Protein AF-A0A973CLS2-F1 (afdb_monomer)

pLDDT: mean 92.29, std 9.27, range [51.97, 98.62]

Nearest PDB structures (foldseek):
  5wzn-assembly1_A  TM=7.660E-01  e=7.176E-13  Bifidobacterium bifidum
  5wzn-assembly2_B  TM=7.382E-01  e=3.786E-13  Bifidobacterium bifidum
  5wzp-assembly1_A  TM=7.603E-01  e=1.290E-12  Bifidobacterium bifidum
  5wzq-assembly1_A  TM=7.425E-01  e=1.513E-12  Bifidobacterium bifidum
  5wzp-assembly2_B  TM=7.563E-01  e=7.484E-12  Bifidobacterium bifidum

Solvent-accessible surface area (backbone atoms only — not comparable to full-atom values): 19431 Å² total; per-residue (Å²): 118,64,71,49,74,52,76,55,91,43,28,36,40,42,36,42,39,61,89,47,49,41,37,34,31,41,31,35,63,83,79,67,49,71,34,49,75,8,49,55,52,38,34,33,34,36,34,60,89,78,71,42,78,42,82,44,70,68,36,47,70,76,44,80,45,81,54,99,72,32,37,41,34,34,37,26,36,76,95,52,46,34,34,38,40,42,36,46,26,78,54,95,58,22,44,34,43,35,38,50,42,92,49,56,44,57,78,37,59,91,46,30,44,74,28,28,43,26,49,40,68,45,39,42,60,37,49,47,80,15,40,35,32,40,24,42,47,95,53,43,76,46,54,23,44,92,35,61,66,42,78,49,76,46,45,25,70,40,85,50,97,68,40,87,51,39,22,70,44,56,42,32,22,28,30,45,95,70,24,32,44,34,40,34,40,79,32,47,36,75,37,24,26,42,37,40,38,26,67,48,82,13,33,26,33,34,39,52,22,51,39,49,43,92,51,89,86,51,69,74,70,75,60,55,31,31,38,36,39,40,74,48,42,68,92,53,48,71,66,65,45,51,53,53,52,50,49,44,41,46,38,68,75,64,61,46,79,51,71,76,59,48,30,78,80,27,67,67,52,46,50,54,78,72,27,48,82,41,79,44,63,21,23,27,37,66,89,82,71,50,82,77,54,76,73,46,82,81,56,88,68,68,62,47,78,71,36,35,34,64,56,48,43,55,51,50,50,51,41,44,76,72,67,54,85,47,70,46,75,44,81,37,24,56,23,35,54,17,37,92,34,50,78,90,53,59,70,59,53,26,62,92,40,56,20,56,68,37,45,52,52,36,52,62,69,75,107

Secondary structure (DSSP, 8-state):
-EEEEEE-SSEEEEEEE-SS-EEEEEEETTT--EEEEEESEEEEEEETTTTEEEEE---EEEEEEE-SS-EEEEEEETTTTEEEEEEEEEETTEEEEEE-GGG-EETTTTTEEEEEEEESTTTTEE-TT-EEEE-STT-EEE-STTPPEEEEEEETTS-SS-GGG----SEEEEEETTEEEEEEEEE-GGGEEEEEEEESSS-EEEEEEEE--SSTTPPPP-S-EEEEEEEEETT--HHHHHHHHHHHIIIIIS-PPPHHHHHHH-HHHHHHHHPEEEEEE-EEPPTT--TTTTT-TTS----EE---HHHHHHHHHHHHHTT---EEEEEES-STT-BTSSTT---S--GGGTHHHHHHHHHHHH-

Radius of gyration: 26.61 Å; Cα contacts (8 Å, |Δi|>4): 817; chains: 1; bounding box: 58×50×70 Å

Foldseek 3Di:
DDWDWDDDPFKIWIWDDDQFWIFIKIAGPVLRDIFDRFTFKWWWKAFPVVRDTDIDRTWHWPDWDQDPFATKTWTAPPVQRWIWIWGWGQDPNKTKIKTAPVGTDGPPLVGMDTFKMFGRVRRFKDFQQKWKWAQFDVIDIDFLHQPAWDKDKDAAPQPDPPSVSVRDAQKIWMDHPWWIKIKGFLDPSRQKMWIWTRHRRGMIGIGIMRGQDDDSVDDGDRDMTMMIIHITGPPDDPVRVRVVVSVCSVCPVVVHDDLVVVCVVDVVSVLVVPAAEAEDFAKAQDPDDDPVVLPVPPDPGDIDGDAALVNVLVVVVVCVVVVRPGHDYHYFQQADNTHVHPPPRRDDGHVVSVGDVSNVVSVVVND

Structure (mmCIF, N/CA/C/O backbone):
data_AF-A0A973CLS2-F1
#
_entry.id   AF-A0A973CLS2-F1
#
loop_
_atom_site.group_PDB
_atom_site.id
_atom_site.type_symbol
_atom_site.label_atom_id
_atom_site.label_alt_id
_atom_site.label_comp_id
_atom_site.label_asym_id
_atom_site.label_entity_id
_atom_site.label_seq_id
_atom_site.pdbx_PDB_ins_code
_atom_site.Cartn_x
_atom_site.Cartn_y
_atom_site.Cartn_z
_atom_site.occupancy
_atom_site.B_iso_or_equiv
_atom_site.auth_seq_id
_atom_site.auth_comp_id
_atom_site.auth_asym_id
_atom_site.auth_atom_id
_atom_site.pdbx_PDB_model_num
ATOM 1 N N . MET A 1 1 ? -22.655 -0.941 29.004 1.00 56.75 1 MET A N 1
ATOM 2 C CA . MET A 1 1 ? -21.734 -1.290 27.909 1.00 56.75 1 MET A CA 1
ATOM 3 C C . MET A 1 1 ? -22.321 -2.503 27.228 1.00 56.75 1 MET A C 1
ATOM 5 O O . MET A 1 1 ? -22.649 -3.461 27.921 1.00 56.75 1 MET A O 1
ATOM 9 N N . ASN A 1 2 ? -22.583 -2.401 25.928 1.00 72.94 2 ASN A N 1
ATOM 10 C CA . ASN A 1 2 ? -22.949 -3.564 25.129 1.00 72.94 2 ASN A CA 1
ATOM 11 C C . ASN A 1 2 ? -21.644 -4.101 24.555 1.00 72.94 2 ASN A C 1
ATOM 13 O O . ASN A 1 2 ? -21.032 -3.430 23.724 1.00 72.94 2 ASN A O 1
ATOM 17 N N . ASP A 1 3 ? -21.233 -5.270 25.028 1.00 87.00 3 ASP A N 1
ATOM 18 C CA . ASP A 1 3 ? -20.058 -5.959 24.515 1.00 87.00 3 ASP A CA 1
ATOM 19 C C . ASP A 1 3 ? -20.528 -6.967 23.469 1.00 87.00 3 ASP A C 1
ATOM 21 O O . ASP A 1 3 ? -21.364 -7.826 23.765 1.00 87.00 3 ASP A O 1
ATOM 25 N N . ILE A 1 4 ? -20.012 -6.858 22.247 1.00 93.06 4 ILE A N 1
ATOM 26 C CA . ILE A 1 4 ? -20.282 -7.823 21.176 1.00 93.06 4 ILE A CA 1
ATOM 27 C C . ILE A 1 4 ? -19.024 -8.647 20.938 1.00 93.06 4 ILE A C 1
ATOM 29 O O . ILE A 1 4 ? -17.909 -8.120 20.927 1.00 93.06 4 ILE A O 1
ATOM 33 N N . LYS A 1 5 ? -19.207 -9.955 20.741 1.00 93.88 5 LYS A N 1
ATOM 34 C CA . LYS A 1 5 ? -18.129 -10.870 20.369 1.00 93.88 5 LYS A CA 1
ATOM 35 C C . LYS A 1 5 ? -18.473 -11.581 19.074 1.00 93.88 5 LYS A C 1
ATOM 37 O O . LYS A 1 5 ? -19.398 -12.389 19.055 1.00 93.88 5 LYS A O 1
ATOM 42 N N . LEU A 1 6 ? -17.687 -11.345 18.028 1.00 94.00 6 LEU A N 1
ATOM 43 C CA . LEU A 1 6 ? -17.746 -12.156 16.814 1.00 94.00 6 LEU A CA 1
ATOM 44 C C . LEU A 1 6 ? -16.685 -13.245 16.896 1.00 94.00 6 LEU A C 1
ATOM 46 O O . LEU A 1 6 ? -15.558 -12.998 17.325 1.00 94.00 6 LEU A O 1
ATOM 50 N N . ASN A 1 7 ? -17.039 -14.457 16.483 1.00 94.50 7 ASN A N 1
ATOM 51 C CA . ASN A 1 7 ? -16.152 -15.608 16.568 1.00 94.50 7 ASN A CA 1
ATOM 52 C C . ASN A 1 7 ? -16.087 -16.335 15.228 1.00 94.50 7 ASN A C 1
ATOM 54 O O . ASN A 1 7 ? -17.087 -16.484 14.531 1.00 94.50 7 ASN A O 1
ATOM 58 N N . SER A 1 8 ? -14.904 -16.845 14.927 1.00 94.38 8 SER A N 1
ATOM 59 C CA . SER A 1 8 ? -14.645 -17.870 13.921 1.00 94.38 8 SER A CA 1
ATOM 60 C C . SER A 1 8 ? -13.839 -18.998 14.560 1.00 94.38 8 SER A C 1
ATOM 62 O O . SER A 1 8 ? -13.678 -19.033 15.781 1.00 94.38 8 SER A O 1
ATOM 64 N N . GLU A 1 9 ? -13.339 -19.922 13.744 1.00 93.94 9 GLU A N 1
ATOM 65 C CA . GLU A 1 9 ? -12.530 -21.040 14.221 1.00 93.94 9 GLU A CA 1
ATOM 66 C C . GLU A 1 9 ? -11.223 -20.560 14.865 1.00 93.94 9 GLU A C 1
ATOM 68 O O . GLU A 1 9 ? -10.821 -21.083 15.902 1.00 93.94 9 GLU A O 1
ATOM 73 N N . HIS A 1 10 ? -10.550 -19.570 14.264 1.00 94.50 10 HIS A N 1
ATOM 74 C CA . HIS A 1 10 ? -9.225 -19.123 14.724 1.00 94.50 10 HIS A CA 1
ATOM 75 C C . HIS A 1 10 ? -9.206 -17.689 15.242 1.00 94.50 10 HIS A C 1
ATOM 77 O O . HIS A 1 10 ? -8.205 -17.276 15.814 1.00 94.50 10 HIS A O 1
ATOM 83 N N . LEU A 1 11 ? -10.286 -16.928 15.076 1.00 96.88 11 LEU A N 1
ATOM 84 C CA . LEU A 1 11 ? -10.308 -15.504 15.399 1.00 96.88 11 LEU A CA 1
ATOM 85 C C . LEU A 1 11 ? -11.515 -15.139 16.253 1.00 96.88 11 LEU A C 1
ATOM 87 O O . LEU A 1 11 ? -12.641 -15.540 15.953 1.00 96.88 11 LEU A O 1
ATOM 91 N N . GLN A 1 12 ? -11.280 -14.352 17.296 1.00 96.94 12 GLN A N 1
ATOM 92 C CA . GLN A 1 12 ? -12.311 -13.700 18.093 1.00 96.94 12 GLN A CA 1
ATOM 93 C C . GLN A 1 12 ? -12.110 -12.186 18.037 1.00 96.94 12 GLN A C 1
ATOM 95 O O . GLN A 1 12 ? -11.027 -11.689 18.334 1.00 96.94 12 GLN A O 1
ATOM 100 N N . LEU A 1 13 ? -13.164 -11.469 17.665 1.00 97.31 13 LEU A N 1
ATOM 101 C CA . LEU A 1 13 ? -13.249 -10.016 17.722 1.00 97.31 13 LEU A CA 1
ATOM 102 C C . LEU A 1 13 ? -14.085 -9.637 18.940 1.00 97.31 13 LEU A C 1
ATOM 104 O O . LEU A 1 13 ? -15.224 -10.090 19.060 1.00 97.31 13 LEU A O 1
ATOM 108 N N . GLU A 1 14 ? -13.547 -8.800 19.815 1.00 96.88 14 GLU A N 1
ATOM 109 C CA . GLU A 1 14 ? -14.281 -8.229 20.941 1.00 96.88 14 GLU A CA 1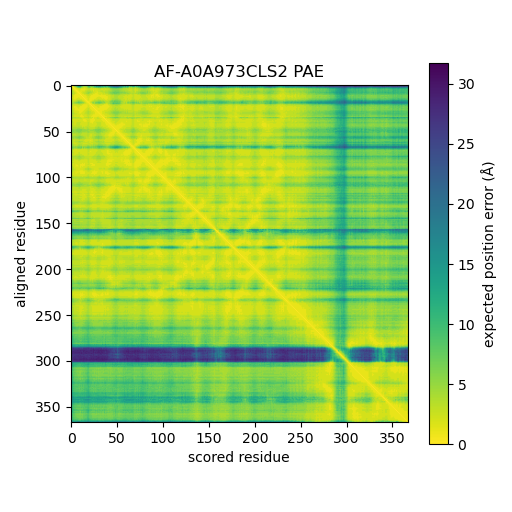
ATOM 110 C C . GLU A 1 14 ? -14.465 -6.730 20.713 1.00 96.88 14 GLU A C 1
ATOM 112 O O . GLU A 1 14 ? -13.492 -6.017 20.467 1.00 96.88 14 GLU A O 1
ATOM 117 N N . ILE A 1 15 ? -15.709 -6.255 20.791 1.00 96.06 15 ILE A N 1
ATOM 118 C CA . ILE A 1 15 ? -16.048 -4.841 20.643 1.00 96.06 15 ILE A CA 1
ATOM 119 C C . ILE A 1 15 ? -16.754 -4.361 21.903 1.00 96.06 15 ILE A C 1
ATOM 121 O O . ILE A 1 15 ? -17.812 -4.877 22.259 1.00 96.06 15 ILE A O 1
ATOM 125 N N . GLN A 1 16 ? -16.179 -3.350 22.545 1.00 94.56 16 GLN A N 1
ATOM 126 C CA . GLN A 1 16 ? -16.726 -2.699 23.729 1.00 94.56 16 GLN A CA 1
ATOM 127 C C . GLN A 1 16 ? -17.242 -1.316 23.337 1.00 94.56 16 GLN A C 1
ATOM 129 O O . GLN A 1 16 ? -16.474 -0.455 22.904 1.00 94.56 16 GLN A O 1
ATOM 134 N N . LYS A 1 17 ? -18.554 -1.106 23.476 1.00 92.38 17 LYS A N 1
ATOM 135 C CA . LYS A 1 17 ? -19.199 0.183 23.203 1.00 92.38 17 LYS A CA 1
ATOM 136 C C . LYS A 1 17 ? -19.326 1.014 24.484 1.00 92.38 17 LYS A C 1
ATOM 138 O O . LYS A 1 17 ? -20.084 0.642 25.393 1.00 92.38 17 LYS A O 1
ATOM 143 N N . GLY A 1 18 ? -18.631 2.149 24.513 1.00 88.19 18 GLY A N 1
ATOM 144 C CA . GLY A 1 18 ? -18.812 3.229 25.480 1.00 88.19 18 GLY A CA 1
ATOM 145 C C . GLY A 1 18 ? -19.874 4.244 25.041 1.00 88.19 18 GLY A C 1
ATOM 146 O O . GLY A 1 18 ? -20.665 3.990 24.130 1.00 88.19 18 GLY A O 1
ATOM 147 N N . GLU A 1 19 ? -19.931 5.391 25.724 1.00 81.75 19 GLU A N 1
ATOM 148 C CA . GLU A 1 19 ? -20.877 6.471 25.390 1.00 81.75 19 GLU A CA 1
ATOM 149 C C . GLU A 1 19 ? -20.450 7.249 24.138 1.00 81.75 19 GLU A C 1
ATOM 151 O O . GLU A 1 19 ? -21.294 7.581 23.308 1.00 81.75 19 GLU A O 1
ATOM 156 N N . SER A 1 20 ? -19.147 7.497 23.987 1.00 81.12 20 SER A N 1
ATOM 157 C CA . SER A 1 20 ? -18.558 8.288 22.894 1.00 81.12 20 SER A CA 1
ATOM 158 C C . SER A 1 20 ? -17.378 7.595 22.206 1.00 81.12 20 SER A C 1
ATOM 160 O O . SER A 1 20 ? -16.709 8.197 21.364 1.00 81.12 20 SER A O 1
ATOM 162 N N . ASP A 1 21 ? -17.093 6.345 22.575 1.00 89.00 21 ASP A N 1
ATOM 163 C CA . ASP A 1 21 ? -15.987 5.562 22.045 1.00 89.00 21 ASP A CA 1
ATOM 164 C C . ASP A 1 21 ? -16.372 4.093 21.821 1.00 89.00 21 ASP A C 1
ATOM 166 O O . ASP A 1 21 ? -17.328 3.553 22.384 1.00 89.00 21 ASP A O 1
ATOM 170 N N . ILE A 1 22 ? -15.621 3.447 20.932 1.00 94.06 22 ILE A N 1
ATOM 171 C CA . ILE A 1 22 ? -15.724 2.018 20.651 1.00 94.06 22 ILE A CA 1
ATOM 172 C C . ILE A 1 22 ? -14.307 1.471 20.688 1.00 94.06 22 ILE A C 1
ATOM 174 O O . ILE A 1 22 ? -13.458 1.919 19.915 1.00 94.06 22 ILE A O 1
ATOM 178 N N . GLN A 1 23 ? -14.068 0.508 21.572 1.00 95.88 23 GLN A N 1
ATOM 179 C CA . GLN A 1 23 ? -12.796 -0.196 21.680 1.00 95.88 23 GLN A CA 1
ATOM 180 C C . GLN A 1 23 ? -12.915 -1.569 21.031 1.00 95.88 23 GLN A C 1
ATOM 182 O O . GLN A 1 23 ? -13.910 -2.272 21.213 1.00 95.88 23 GLN A O 1
ATOM 187 N N . VAL A 1 24 ? -11.894 -1.947 20.276 1.00 97.38 24 VAL A N 1
ATOM 188 C CA . VAL A 1 24 ? -11.827 -3.199 19.529 1.00 97.38 24 VAL A CA 1
ATOM 189 C C . VAL A 1 24 ? -10.563 -3.947 19.924 1.00 97.38 24 VAL A C 1
ATOM 191 O O . VAL A 1 24 ? -9.467 -3.385 19.906 1.00 97.38 24 VAL A O 1
ATOM 194 N N . SER A 1 25 ? -10.721 -5.227 20.236 1.00 97.81 25 SER A N 1
ATOM 195 C CA . SER A 1 25 ? -9.621 -6.152 20.489 1.00 97.81 25 SER A CA 1
ATOM 196 C C . SER A 1 25 ? -9.762 -7.377 19.600 1.00 97.81 25 SER A C 1
ATOM 198 O O . SER A 1 25 ? -10.870 -7.828 19.301 1.00 97.81 25 SER A O 1
ATOM 200 N N . LEU A 1 26 ? -8.628 -7.933 19.190 1.00 97.44 26 LEU A N 1
ATOM 201 C CA . LEU A 1 26 ? -8.566 -9.112 18.340 1.00 97.44 26 LEU A CA 1
ATOM 202 C C . LEU A 1 26 ? -7.795 -10.213 19.052 1.00 97.44 26 LEU A C 1
ATOM 204 O O . LEU A 1 26 ? -6.719 -9.956 19.580 1.00 97.44 26 LEU A O 1
ATOM 208 N N . LYS A 1 27 ? -8.309 -11.439 19.047 1.00 96.88 27 LYS A N 1
ATOM 209 C CA . LYS A 1 27 ? -7.658 -12.584 19.680 1.00 96.88 27 LYS A CA 1
ATOM 210 C C . LYS A 1 27 ? -7.526 -13.745 18.708 1.00 96.88 27 LYS A C 1
ATOM 212 O O . LYS A 1 27 ? -8.529 -14.234 18.186 1.00 96.88 27 LYS A O 1
ATOM 217 N N . ASP A 1 28 ? -6.299 -14.218 18.513 1.00 95.62 28 ASP A N 1
ATOM 218 C CA . ASP A 1 28 ? -6.044 -15.481 17.822 1.00 95.62 28 ASP A CA 1
ATOM 219 C C . ASP A 1 28 ? -6.329 -16.636 18.789 1.00 95.62 28 ASP A C 1
ATOM 221 O O . ASP A 1 28 ? -5.678 -16.796 19.823 1.00 95.62 28 ASP A O 1
ATOM 225 N N . GLN A 1 29 ? -7.326 -17.455 18.471 1.00 94.81 29 GLN A N 1
ATOM 226 C CA . GLN A 1 29 ? -7.730 -18.579 19.312 1.00 94.81 29 GLN A CA 1
ATOM 227 C C . GLN A 1 29 ? -6.694 -19.712 19.321 1.00 94.81 29 GLN A C 1
ATOM 229 O O . GLN A 1 29 ? -6.672 -20.507 20.261 1.00 94.81 29 GLN A O 1
ATOM 234 N N . ARG A 1 30 ? -5.805 -19.780 18.324 1.00 93.06 30 ARG A N 1
ATOM 235 C CA . ARG A 1 30 ? -4.769 -20.818 18.223 1.00 93.06 30 ARG A CA 1
ATOM 236 C C . ARG A 1 30 ? -3.625 -20.556 19.198 1.00 93.06 30 ARG A C 1
ATOM 238 O O . ARG A 1 30 ? -3.171 -21.478 19.868 1.00 93.06 30 ARG A O 1
ATOM 245 N N . THR A 1 31 ? -3.176 -19.303 19.284 1.00 93.00 31 THR A N 1
ATOM 246 C CA . THR A 1 31 ? -2.035 -18.885 20.122 1.00 93.00 31 THR A CA 1
ATOM 247 C C . THR A 1 31 ? -2.455 -18.238 21.436 1.00 93.00 31 THR A C 1
ATOM 249 O O . THR A 1 31 ? -1.630 -18.087 22.331 1.00 93.00 31 THR A O 1
ATOM 252 N N . GLN A 1 32 ? -3.730 -17.853 21.560 1.00 94.19 32 GLN A N 1
ATOM 253 C CA . GLN A 1 32 ? -4.265 -17.002 22.627 1.00 94.19 32 GLN A CA 1
ATOM 254 C C . GLN A 1 32 ? -3.668 -15.583 22.658 1.00 94.19 32 GLN A C 1
ATOM 256 O O . GLN A 1 32 ? -3.974 -14.820 23.577 1.00 94.19 32 GLN A O 1
ATOM 261 N N . GLN A 1 33 ? -2.867 -15.208 21.655 1.00 93.88 33 GLN A N 1
ATOM 262 C CA . GLN A 1 33 ? -2.345 -13.855 21.497 1.00 93.88 33 GLN A CA 1
ATOM 263 C C . GLN A 1 33 ? -3.498 -12.878 21.269 1.00 93.88 33 GLN A C 1
ATOM 265 O O . GLN A 1 33 ? -4.472 -13.193 20.582 1.00 93.88 33 GLN A O 1
ATOM 270 N N . THR A 1 34 ? -3.400 -11.706 21.891 1.00 95.06 34 THR A N 1
ATOM 271 C CA . THR A 1 34 ? -4.423 -10.661 21.828 1.00 95.06 34 THR A CA 1
ATOM 272 C C . THR A 1 34 ? -3.781 -9.349 21.400 1.00 95.06 34 THR A C 1
ATOM 274 O O . THR A 1 34 ? -2.731 -8.978 21.919 1.00 95.06 34 THR A O 1
ATOM 277 N N . TRP A 1 35 ? -4.437 -8.653 20.480 1.00 96.19 35 TRP A N 1
ATOM 278 C CA . TRP A 1 35 ? -4.098 -7.321 20.001 1.00 96.19 35 TRP A CA 1
ATOM 279 C C . TRP A 1 35 ? -5.163 -6.321 20.455 1.00 96.19 35 TRP A C 1
ATOM 281 O O . TRP A 1 35 ? -6.355 -6.640 20.456 1.00 96.19 35 TRP A O 1
ATOM 291 N N . GLY A 1 36 ? -4.738 -5.107 20.804 1.00 93.94 36 GLY A N 1
ATOM 292 C CA . GLY A 1 36 ? -5.602 -4.060 21.351 1.00 93.94 36 GLY A CA 1
ATOM 293 C C . GLY A 1 36 ? -5.594 -3.983 22.889 1.00 93.94 36 GLY A C 1
ATOM 294 O O . GLY A 1 36 ? -4.754 -4.613 23.537 1.00 93.94 36 GLY A O 1
ATOM 295 N N . PRO A 1 37 ? -6.507 -3.197 23.491 1.00 95.75 37 PRO A N 1
ATOM 296 C CA . PRO A 1 37 ? -7.626 -2.509 22.841 1.00 95.75 37 PRO A CA 1
ATOM 297 C C . PRO A 1 37 ? -7.175 -1.386 21.903 1.00 95.75 37 PRO A C 1
ATOM 299 O O . PRO A 1 37 ? -6.173 -0.717 22.146 1.00 95.75 37 PRO A O 1
ATOM 302 N N . SER A 1 38 ? -7.927 -1.181 20.825 1.00 96.62 38 SER A N 1
ATOM 303 C CA . SER A 1 38 ? -7.735 -0.089 19.876 1.00 96.62 38 SER A CA 1
ATOM 304 C C . SER A 1 38 ? -9.039 0.682 19.676 1.00 96.62 38 SER A C 1
ATOM 306 O O . SER A 1 38 ? -10.086 0.044 19.545 1.00 96.62 38 SER A O 1
ATOM 308 N N . PRO A 1 39 ? -9.011 2.027 19.587 1.00 96.25 39 PRO A N 1
ATOM 309 C CA . PRO A 1 39 ? -10.202 2.769 19.193 1.00 96.25 39 PRO A CA 1
ATOM 310 C C . PRO A 1 39 ? -10.638 2.335 17.789 1.00 96.25 39 PRO A C 1
ATOM 312 O O . PRO A 1 39 ? -9.801 2.055 16.935 1.00 96.25 39 PRO A O 1
ATOM 315 N N . LEU A 1 40 ? -11.944 2.296 17.523 1.00 96.69 40 LEU A N 1
ATOM 316 C CA . LEU A 1 40 ? -12.460 1.858 16.224 1.00 96.69 40 LEU A CA 1
ATOM 317 C C . LEU A 1 40 ? -11.891 2.691 15.062 1.00 96.69 40 LEU A C 1
ATOM 319 O O . LEU A 1 40 ? -11.506 2.146 14.024 1.00 96.69 40 LEU A O 1
ATOM 323 N N . ALA A 1 41 ? -11.843 4.011 15.241 1.00 96.56 41 ALA A N 1
ATOM 324 C CA . ALA A 1 41 ? -11.417 4.938 14.209 1.00 96.56 41 ALA A CA 1
ATOM 325 C C . ALA A 1 41 ? -10.775 6.206 14.782 1.00 96.56 41 ALA A C 1
ATOM 327 O O . ALA A 1 41 ? -11.063 6.628 15.899 1.00 96.56 41 ALA A O 1
ATOM 328 N N . LEU A 1 42 ? -9.960 6.855 13.957 1.00 96.25 42 LEU A N 1
ATOM 329 C CA . LEU A 1 42 ? -9.509 8.233 14.110 1.00 96.25 42 LEU A CA 1
ATOM 330 C C . LEU A 1 42 ? -9.686 8.938 12.763 1.00 96.25 42 LEU A C 1
ATOM 332 O O . LEU A 1 42 ? -9.248 8.436 11.731 1.00 96.25 42 LEU A O 1
ATOM 336 N N . ALA A 1 43 ? -10.340 10.095 12.751 1.00 97.38 43 ALA A N 1
ATOM 337 C CA . ALA A 1 43 ? -10.645 10.827 11.527 1.00 97.38 43 ALA A CA 1
ATOM 338 C C . ALA A 1 43 ? -9.740 12.054 11.368 1.00 97.38 43 ALA A C 1
ATOM 340 O O . ALA A 1 43 ? -9.500 12.785 12.330 1.00 97.38 43 ALA A O 1
ATOM 341 N N . LYS A 1 44 ? -9.277 12.326 10.145 1.00 97.50 44 LYS A N 1
ATOM 342 C CA . LYS A 1 44 ? -8.658 13.607 9.775 1.00 97.50 44 LYS A CA 1
ATOM 343 C C . LYS A 1 44 ? -9.679 14.440 9.000 1.00 97.50 44 LYS A C 1
ATOM 345 O O . LYS A 1 44 ? -10.101 14.040 7.918 1.00 97.50 44 LYS A O 1
ATOM 350 N N . VAL A 1 45 ? -10.058 15.601 9.528 1.00 97.69 45 VAL A N 1
ATOM 351 C CA . VAL A 1 45 ? -10.998 16.546 8.901 1.00 97.69 45 VAL A CA 1
ATOM 352 C C . VAL A 1 45 ? -10.258 17.820 8.516 1.00 97.69 45 VAL A C 1
ATOM 354 O O . VAL A 1 45 ? -9.564 18.412 9.339 1.00 97.69 45 VAL A O 1
ATOM 357 N N . TYR A 1 46 ? -10.402 18.267 7.274 1.00 97.50 46 TYR A N 1
ATOM 358 C CA . TYR A 1 46 ? -9.886 19.556 6.831 1.00 97.50 46 TYR A CA 1
ATOM 359 C C . TYR A 1 46 ? -10.910 20.659 7.091 1.00 97.50 46 TYR A C 1
ATOM 361 O O . TYR A 1 46 ? -12.031 20.599 6.587 1.00 97.50 46 TYR A O 1
ATOM 369 N N . ASP A 1 47 ? -10.497 21.681 7.835 1.00 96.62 47 ASP A N 1
ATOM 370 C CA . ASP A 1 47 ? -11.227 22.931 8.027 1.00 96.62 47 ASP A CA 1
ATOM 371 C C . ASP A 1 47 ? -10.771 23.951 6.976 1.00 96.62 47 ASP A C 1
ATOM 373 O O . ASP A 1 47 ? -9.614 24.383 6.959 1.00 96.62 47 ASP A O 1
ATOM 377 N N . LYS A 1 48 ? -11.688 24.354 6.093 1.00 95.88 48 LYS A N 1
ATOM 378 C CA . LYS A 1 48 ? -11.416 25.299 5.004 1.00 95.88 48 LYS A CA 1
ATOM 379 C C . LYS A 1 48 ? -11.150 26.721 5.480 1.00 95.88 48 LYS A C 1
ATOM 381 O O . LYS A 1 48 ? -10.363 27.425 4.844 1.00 95.88 48 LYS A O 1
ATOM 386 N N . MET A 1 49 ? -11.806 27.156 6.554 1.00 94.44 49 MET A N 1
ATOM 387 C CA . MET A 1 49 ? -11.666 28.517 7.075 1.00 94.44 49 MET A CA 1
ATOM 388 C C . MET A 1 49 ? -10.290 28.702 7.704 1.00 94.44 49 MET A C 1
ATOM 390 O O . MET A 1 49 ? -9.632 29.718 7.489 1.00 94.44 49 MET A O 1
ATOM 394 N N . GLU A 1 50 ? -9.835 27.684 8.426 1.00 95.44 50 GLU A N 1
ATOM 395 C CA . GLU A 1 50 ? -8.545 27.685 9.111 1.00 95.44 50 GLU A CA 1
ATOM 396 C C . GLU A 1 50 ? -7.409 27.117 8.249 1.00 95.44 50 GLU A C 1
ATOM 398 O O . GLU A 1 50 ? -6.239 27.251 8.605 1.00 95.44 50 GLU A O 1
ATOM 403 N N . ARG A 1 51 ? -7.747 26.495 7.112 1.00 94.88 51 ARG A N 1
ATOM 404 C CA . ARG A 1 51 ? -6.826 25.814 6.190 1.00 94.88 51 ARG A CA 1
ATOM 405 C C . ARG A 1 51 ? -5.938 24.788 6.894 1.00 94.88 51 ARG A C 1
ATOM 407 O O . ARG A 1 51 ? -4.744 24.693 6.605 1.00 94.88 51 ARG A O 1
ATOM 414 N N . ARG A 1 52 ? -6.518 24.021 7.819 1.00 95.44 52 ARG A N 1
ATOM 415 C CA . ARG A 1 52 ? -5.793 23.026 8.620 1.00 95.44 52 ARG A CA 1
ATOM 416 C C . ARG A 1 52 ? -6.525 21.700 8.697 1.00 95.44 52 ARG A C 1
ATOM 418 O O . ARG A 1 52 ? -7.750 21.651 8.648 1.00 95.44 52 ARG A O 1
ATOM 425 N N . ILE A 1 53 ? -5.750 20.638 8.880 1.00 95.56 53 ILE A N 1
ATOM 426 C CA . ILE A 1 53 ? -6.268 19.312 9.204 1.00 95.56 53 ILE A CA 1
ATOM 427 C C . ILE A 1 53 ? -6.383 19.197 10.725 1.00 95.56 53 ILE A C 1
ATOM 429 O O . ILE A 1 53 ? -5.459 19.560 11.455 1.00 95.56 53 ILE A O 1
ATOM 433 N N . ARG A 1 54 ? -7.520 18.691 11.191 1.00 96.25 54 ARG A N 1
ATOM 434 C CA . ARG A 1 54 ? -7.807 18.364 12.585 1.00 96.25 54 ARG A CA 1
ATOM 435 C C . ARG A 1 54 ? -7.988 16.860 12.723 1.00 96.25 54 ARG A C 1
ATOM 437 O O . ARG A 1 54 ? -8.664 16.237 11.910 1.00 96.25 54 ARG A O 1
ATOM 444 N N . THR A 1 55 ? -7.394 16.304 13.766 1.00 95.62 55 THR A N 1
ATOM 445 C CA . THR A 1 55 ? -7.568 14.907 14.160 1.00 95.62 55 THR A CA 1
ATOM 446 C C . THR A 1 55 ? -8.726 14.824 15.146 1.00 95.62 55 THR A C 1
ATOM 448 O O . THR A 1 55 ? -8.750 15.580 16.115 1.00 95.62 55 THR A O 1
ATOM 451 N N . VAL A 1 56 ? -9.674 13.924 14.897 1.00 95.00 56 VAL A N 1
ATOM 452 C CA . VAL A 1 56 ? -10.867 13.722 15.723 1.00 95.00 56 VAL A CA 1
ATOM 453 C C . VAL A 1 56 ? -10.954 12.255 16.132 1.00 95.00 56 VAL A C 1
ATOM 455 O O . VAL A 1 56 ? -10.835 11.364 15.289 1.00 95.00 56 VAL A O 1
ATOM 458 N N . CYS A 1 57 ? -11.134 12.017 17.427 1.00 89.25 57 CYS A N 1
ATOM 459 C CA . CYS A 1 57 ? -11.227 10.687 18.036 1.00 89.25 57 CYS A CA 1
ATOM 460 C C . CYS A 1 57 ? -12.522 10.473 18.835 1.00 89.25 57 CYS A C 1
ATOM 462 O O . CYS A 1 57 ? -12.763 9.364 19.302 1.00 89.25 57 CYS A O 1
ATOM 464 N N . GLU A 1 58 ? -13.347 11.511 18.982 1.00 90.12 58 GLU A N 1
ATOM 465 C CA . GLU A 1 58 ? -14.651 11.442 19.639 1.00 90.12 58 GLU A CA 1
ATOM 466 C C . GLU A 1 58 ? -15.754 11.410 18.583 1.00 90.12 58 GLU A C 1
ATOM 468 O O . GLU A 1 58 ? -15.743 12.200 17.632 1.00 90.12 58 GLU A O 1
ATOM 473 N N . PHE A 1 59 ? -16.703 10.490 18.750 1.00 93.31 59 PHE A N 1
ATOM 474 C CA . PHE A 1 59 ? -17.772 10.268 17.786 1.00 93.31 59 PHE A CA 1
ATOM 475 C C . PHE A 1 59 ? -19.112 10.098 18.493 1.00 93.31 59 PHE A C 1
ATOM 477 O O . PHE A 1 59 ? -19.217 9.435 19.524 1.00 93.31 59 PHE A O 1
ATOM 484 N N . GLU A 1 60 ? -20.161 10.632 17.881 1.00 95.50 60 GLU A N 1
ATOM 485 C CA . GLU A 1 60 ? -21.528 10.234 18.187 1.00 95.50 60 GLU A CA 1
ATOM 486 C C . GLU A 1 60 ? -21.838 8.945 17.413 1.00 95.50 60 GLU A C 1
ATOM 488 O O . GLU A 1 60 ? -21.731 8.893 16.185 1.00 95.50 60 GLU A O 1
ATOM 493 N N . ILE A 1 61 ? -22.206 7.885 18.131 1.00 95.12 61 ILE A N 1
ATOM 494 C CA . ILE A 1 61 ? -22.544 6.590 17.533 1.00 95.12 61 ILE A CA 1
ATOM 495 C C . ILE A 1 61 ? -24.006 6.636 17.079 1.00 95.12 61 ILE A C 1
ATOM 497 O O . ILE A 1 61 ? -24.910 6.582 17.913 1.00 95.12 61 ILE A O 1
ATOM 501 N N . ILE A 1 62 ? -24.237 6.706 15.766 1.00 95.00 62 ILE A N 1
ATOM 502 C CA . ILE A 1 62 ? -25.587 6.759 15.185 1.00 95.00 62 ILE A CA 1
ATOM 503 C C . ILE A 1 62 ? -26.201 5.360 15.164 1.00 95.00 62 ILE A C 1
ATOM 505 O O . ILE A 1 62 ? -27.311 5.151 15.651 1.00 95.00 62 ILE A O 1
ATOM 509 N N . THR A 1 63 ? -25.463 4.396 14.614 1.00 93.62 63 THR A N 1
ATOM 510 C CA . THR A 1 63 ? -25.872 2.991 14.530 1.00 93.62 63 THR A CA 1
ATOM 511 C C . THR A 1 63 ? -24.751 2.099 15.040 1.00 93.62 63 THR A C 1
ATOM 513 O O . THR A 1 63 ? -23.565 2.415 14.937 1.00 93.62 63 THR A O 1
ATOM 516 N N . PHE A 1 64 ? -25.147 0.990 15.654 1.00 94.62 64 PHE A N 1
ATOM 517 C CA . PHE A 1 64 ? -24.250 -0.063 16.108 1.00 94.62 64 PHE A CA 1
ATOM 518 C C . PHE A 1 64 ? -25.046 -1.362 16.070 1.00 94.62 64 PHE A C 1
ATOM 520 O O . PHE A 1 64 ? -25.747 -1.695 17.029 1.00 94.62 64 PHE A O 1
ATOM 527 N N . GLU A 1 65 ? -25.022 -2.017 14.915 1.00 93.56 65 GLU A N 1
ATOM 528 C CA . GLU A 1 65 ? -25.912 -3.128 14.594 1.00 93.56 65 GLU A CA 1
ATOM 529 C C . GLU A 1 65 ? -25.105 -4.360 14.196 1.00 93.56 65 GLU A C 1
ATOM 531 O O . GLU A 1 65 ? -24.265 -4.317 13.299 1.00 93.56 65 GLU A O 1
ATOM 536 N N . GLU A 1 66 ? -25.382 -5.476 14.862 1.00 93.19 66 GLU A N 1
ATOM 537 C CA . GLU A 1 66 ? -24.923 -6.791 14.431 1.00 93.19 66 GLU A CA 1
ATOM 538 C C . GLU A 1 66 ? -25.909 -7.341 13.398 1.00 93.19 66 GLU A C 1
ATOM 540 O O . GLU A 1 66 ? -27.122 -7.366 13.619 1.00 93.19 66 GLU A O 1
ATOM 545 N N . ASN A 1 67 ? -25.392 -7.780 12.257 1.00 87.69 67 ASN A N 1
ATOM 546 C CA . ASN A 1 67 ? -26.160 -8.405 11.193 1.00 87.69 67 ASN A CA 1
ATOM 547 C C . ASN A 1 67 ? -25.472 -9.696 10.720 1.00 87.69 67 ASN A C 1
ATOM 549 O O . ASN A 1 67 ? -24.420 -10.086 11.219 1.00 87.69 67 ASN A O 1
ATOM 553 N N . ALA A 1 68 ? -26.073 -10.379 9.743 1.00 83.44 68 ALA A N 1
ATOM 554 C CA . ALA A 1 68 ? -25.567 -11.662 9.254 1.00 83.44 68 ALA A CA 1
ATOM 555 C C . ALA A 1 68 ? -24.157 -11.597 8.630 1.00 83.44 68 ALA A C 1
ATOM 557 O O . ALA A 1 68 ? -23.512 -12.635 8.506 1.00 83.44 68 ALA A O 1
ATOM 558 N N . LEU A 1 69 ? -23.699 -10.413 8.210 1.00 82.56 69 LEU A N 1
ATOM 559 C CA . LEU A 1 69 ? -22.388 -10.203 7.593 1.00 82.56 69 LEU A CA 1
ATOM 560 C C . LEU A 1 69 ? -21.328 -9.770 8.614 1.00 82.56 69 LEU A C 1
ATOM 562 O O . LEU A 1 69 ? -20.152 -10.038 8.407 1.00 82.56 69 LEU A O 1
ATOM 566 N N . GLY A 1 70 ? -21.718 -9.120 9.710 1.00 93.62 70 GLY A N 1
ATOM 567 C CA . GLY A 1 70 ? -20.791 -8.598 10.708 1.00 93.62 70 GLY A CA 1
ATOM 568 C C . GLY A 1 70 ? -21.414 -7.472 11.524 1.00 93.62 70 GLY A C 1
ATOM 569 O O . GLY A 1 70 ? -22.624 -7.442 11.741 1.00 93.62 70 GLY A O 1
ATOM 570 N N . ILE A 1 71 ? -20.588 -6.532 11.973 1.00 96.38 71 ILE A N 1
ATOM 571 C CA . ILE A 1 71 ? -21.023 -5.368 12.747 1.00 96.38 71 ILE A CA 1
ATOM 572 C C . ILE A 1 71 ? -20.932 -4.124 11.875 1.00 96.38 71 ILE A C 1
ATOM 574 O O . ILE A 1 71 ? -19.867 -3.796 11.355 1.00 96.38 71 ILE A O 1
ATOM 578 N N . HIS A 1 72 ? -22.052 -3.423 11.740 1.00 96.81 72 HIS A N 1
ATOM 579 C CA . HIS A 1 72 ? -22.152 -2.131 11.077 1.00 96.81 72 HIS A CA 1
ATOM 580 C C . HIS A 1 72 ? -22.149 -1.012 12.114 1.00 96.81 72 HIS A C 1
ATOM 582 O O . HIS A 1 72 ? -22.921 -1.035 13.077 1.00 96.81 72 HIS A O 1
ATOM 588 N N . VAL A 1 73 ? -21.275 -0.029 11.914 1.00 96.62 73 VAL A N 1
ATOM 589 C CA . VAL A 1 73 ? -21.152 1.134 12.789 1.00 96.62 73 VAL A CA 1
ATOM 590 C C . VAL A 1 73 ? -21.176 2.406 11.955 1.00 96.62 73 VAL A C 1
ATOM 592 O O . VAL A 1 73 ? -20.242 2.648 11.194 1.00 96.62 73 VAL A O 1
ATOM 595 N N . SER A 1 74 ? -22.192 3.249 12.138 1.00 96.81 74 SER A N 1
ATOM 596 C CA . SER A 1 74 ? -22.205 4.617 11.610 1.00 96.81 74 SER A CA 1
ATOM 597 C C . SER A 1 74 ? -21.815 5.613 12.697 1.00 96.81 74 SER A C 1
ATOM 599 O O . SER A 1 74 ? -22.412 5.656 13.777 1.00 96.81 74 SER A O 1
ATOM 601 N N . LEU A 1 75 ? -20.823 6.442 12.390 1.00 96.75 75 LEU A N 1
ATOM 602 C CA . LEU A 1 75 ? -20.238 7.432 13.285 1.00 96.75 75 LEU A CA 1
ATOM 603 C C . LEU A 1 75 ? -20.505 8.839 12.755 1.00 96.75 75 LEU A C 1
ATOM 605 O O . LEU A 1 75 ? -20.364 9.097 11.557 1.00 96.75 75 LEU A O 1
ATOM 609 N N . ARG A 1 76 ? -20.837 9.766 13.656 1.00 97.25 76 ARG A N 1
ATOM 610 C CA . ARG A 1 76 ? -20.952 11.193 13.360 1.00 97.25 76 ARG A CA 1
ATOM 611 C C . ARG A 1 76 ? -19.887 11.993 14.091 1.00 97.25 76 ARG A C 1
ATOM 613 O O . ARG A 1 76 ? -19.698 11.881 15.298 1.00 97.25 76 ARG A O 1
ATOM 620 N N . LEU A 1 77 ? -19.241 12.862 13.331 1.00 96.62 77 LEU A N 1
ATOM 621 C CA . LEU A 1 77 ? -18.357 13.919 13.798 1.00 96.62 77 LEU A CA 1
ATOM 622 C C . LEU A 1 77 ? -19.216 15.169 14.047 1.00 96.62 77 LEU A C 1
ATOM 624 O O . LEU A 1 77 ? -19.395 15.981 13.135 1.00 96.62 77 LEU A O 1
ATOM 628 N N . SER A 1 78 ? -19.810 15.295 15.237 1.00 93.75 78 SER A N 1
ATOM 629 C CA . SER A 1 78 ? -20.909 16.244 15.495 1.00 93.75 78 SER A CA 1
ATOM 630 C C . SER A 1 78 ? -20.539 17.711 15.225 1.00 93.75 78 SER A C 1
ATOM 632 O O . SER A 1 78 ? -21.336 18.428 14.624 1.00 93.75 78 SER A O 1
ATOM 634 N N . ASP A 1 79 ? -19.313 18.141 15.541 1.00 94.44 79 ASP A N 1
ATOM 635 C CA . ASP A 1 79 ? -18.844 19.515 15.271 1.00 94.44 79 ASP A CA 1
ATOM 636 C C . ASP A 1 79 ? -18.713 19.841 13.772 1.00 94.44 79 ASP A C 1
ATOM 638 O O . ASP A 1 79 ? -18.795 21.002 13.360 1.00 94.44 79 ASP A O 1
ATOM 642 N N . TYR A 1 80 ? -18.528 18.814 12.942 1.00 96.50 80 TYR A N 1
ATOM 643 C CA . TYR A 1 80 ? -18.211 18.948 11.519 1.00 96.50 80 TYR A CA 1
ATOM 644 C C . TYR A 1 80 ? -19.387 18.576 10.607 1.00 96.50 80 TYR A C 1
ATOM 646 O O . TYR A 1 80 ? -19.336 18.848 9.408 1.00 96.50 80 TYR A O 1
ATOM 654 N N . ASP A 1 81 ? -20.448 17.980 11.164 1.00 96.25 81 ASP A N 1
ATOM 655 C CA . ASP A 1 81 ? -21.577 17.393 10.434 1.00 96.25 81 ASP A CA 1
ATOM 656 C C . ASP A 1 81 ? -21.140 16.436 9.313 1.00 96.25 81 ASP A C 1
ATOM 658 O O . ASP A 1 81 ? -21.632 16.479 8.180 1.00 96.25 81 ASP A O 1
ATOM 662 N N . ILE A 1 82 ? -20.192 15.563 9.654 1.00 97.81 82 ILE A N 1
ATOM 663 C CA . ILE A 1 82 ? -19.716 14.482 8.792 1.00 97.81 82 ILE A CA 1
ATOM 664 C C . ILE A 1 82 ? -20.174 13.155 9.390 1.00 97.81 82 ILE A C 1
ATOM 666 O O . ILE A 1 82 ? -20.001 12.921 10.587 1.00 97.81 82 ILE A O 1
ATOM 670 N N . VAL A 1 83 ? -20.734 12.289 8.553 1.00 98.12 83 VAL A N 1
ATOM 671 C CA . VAL A 1 83 ? -21.122 10.920 8.898 1.00 98.12 83 VAL A CA 1
ATOM 672 C C . VAL A 1 83 ? -20.358 9.959 8.005 1.00 98.12 83 VAL A C 1
ATOM 674 O O . VAL A 1 83 ? -20.252 10.194 6.805 1.00 98.12 83 VAL A O 1
ATOM 677 N N . PHE A 1 84 ? -19.835 8.884 8.578 1.00 97.56 84 PHE A N 1
ATOM 678 C CA . PHE A 1 84 ? -19.257 7.778 7.826 1.00 97.56 84 PHE A CA 1
ATOM 679 C C . PHE A 1 84 ? -19.545 6.458 8.530 1.00 97.56 84 PHE A C 1
ATOM 681 O O . PHE A 1 84 ? -19.799 6.437 9.736 1.00 97.56 84 PHE A O 1
ATOM 688 N N . SER A 1 85 ? -19.464 5.359 7.787 1.00 97.06 85 SER A N 1
ATOM 689 C CA . SER A 1 85 ? -19.675 4.027 8.342 1.00 97.06 85 SER A CA 1
ATOM 690 C C . SER A 1 85 ? -18.469 3.124 8.168 1.00 97.06 85 SER A C 1
ATOM 692 O O . SER A 1 85 ? -17.712 3.249 7.202 1.00 97.06 85 SER A O 1
ATOM 694 N N . LEU A 1 86 ? -18.343 2.183 9.097 1.00 97.75 86 LEU A N 1
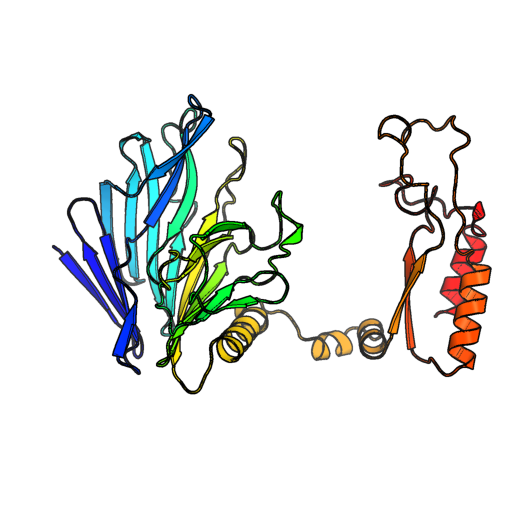ATOM 695 C CA . LEU A 1 86 ? -17.414 1.068 9.042 1.00 97.75 86 LEU A CA 1
ATOM 696 C C . LEU A 1 86 ? -18.172 -0.244 9.230 1.00 97.75 86 LEU A C 1
ATOM 698 O O . LEU A 1 86 ? -19.099 -0.332 10.038 1.00 97.75 86 LEU A O 1
ATOM 702 N N . TYR A 1 87 ? -17.743 -1.266 8.501 1.00 97.75 87 TYR A N 1
ATOM 703 C CA . TYR A 1 87 ? -18.194 -2.640 8.685 1.00 97.75 87 TYR A CA 1
ATOM 704 C C . TYR A 1 87 ? -17.034 -3.474 9.217 1.00 97.75 87 TYR A C 1
ATOM 706 O O . TYR A 1 87 ? -15.945 -3.431 8.650 1.00 97.75 87 TYR A O 1
ATOM 714 N N . LEU A 1 88 ? -17.265 -4.223 10.296 1.00 98.12 88 LEU A N 1
ATOM 715 C CA . LEU A 1 88 ? -16.322 -5.189 10.857 1.00 98.12 88 LEU A CA 1
ATOM 716 C C . LEU A 1 88 ? -16.863 -6.595 10.626 1.00 98.12 88 LEU A C 1
ATOM 718 O O . LEU A 1 88 ? -17.904 -6.968 11.165 1.00 98.12 88 LEU A O 1
ATOM 722 N N . ILE A 1 89 ? -16.153 -7.370 9.820 1.00 97.75 89 ILE A N 1
ATOM 723 C CA . ILE A 1 89 ? -16.594 -8.668 9.311 1.00 97.75 89 ILE A CA 1
ATOM 724 C C . ILE A 1 89 ? -15.517 -9.697 9.653 1.00 97.75 89 ILE A C 1
ATOM 726 O O . ILE A 1 89 ? -14.332 -9.409 9.514 1.00 97.75 89 ILE A O 1
ATOM 730 N N . ILE A 1 90 ? -15.897 -10.901 10.086 1.00 96.38 90 ILE A N 1
ATOM 731 C CA . ILE A 1 90 ? -14.949 -12.021 10.148 1.00 96.38 90 ILE A CA 1
ATOM 732 C C . ILE A 1 90 ? -15.175 -12.912 8.933 1.00 96.38 90 ILE A C 1
ATOM 734 O O . ILE A 1 90 ? -16.229 -13.528 8.794 1.00 96.38 90 ILE A O 1
ATOM 738 N N . GLU A 1 91 ? -14.165 -13.011 8.074 1.00 94.88 91 GLU A N 1
ATOM 739 C CA . GLU A 1 91 ? -14.214 -13.812 6.855 1.00 94.88 91 GLU A CA 1
ATOM 740 C C . GLU A 1 91 ? -12.934 -14.638 6.721 1.00 94.88 91 GLU A C 1
ATOM 742 O O . GLU A 1 91 ? -11.830 -14.098 6.702 1.00 94.88 91 GLU A O 1
ATOM 747 N N . ASN A 1 92 ? -13.073 -15.961 6.586 1.00 93.06 92 ASN A N 1
ATOM 748 C CA . ASN A 1 92 ? -11.942 -16.886 6.432 1.00 93.06 92 ASN A CA 1
ATOM 749 C C . ASN A 1 92 ? -10.878 -16.745 7.542 1.00 93.06 92 ASN A C 1
ATOM 751 O O . ASN A 1 92 ? -9.683 -16.808 7.264 1.00 93.06 92 ASN A O 1
ATOM 755 N N . ASN A 1 93 ? -11.318 -16.564 8.795 1.00 95.50 93 ASN A N 1
ATOM 756 C CA . ASN A 1 93 ? -10.460 -16.315 9.963 1.00 95.50 93 ASN A CA 1
ATOM 757 C C . ASN A 1 93 ? -9.608 -15.030 9.868 1.00 95.50 93 ASN A C 1
ATOM 759 O O . ASN A 1 93 ? -8.581 -14.918 10.535 1.00 95.50 93 ASN A O 1
ATOM 763 N N . GLU A 1 94 ? -10.031 -14.058 9.060 1.00 96.75 94 GLU A N 1
ATOM 764 C CA . GLU A 1 94 ? -9.452 -12.716 8.989 1.00 96.75 94 GLU A CA 1
ATOM 765 C C . GLU A 1 94 ? -10.500 -11.691 9.439 1.00 96.75 94 GLU A C 1
ATOM 767 O O . GLU A 1 94 ? -11.695 -11.866 9.187 1.00 96.75 94 GLU A O 1
ATOM 772 N N . LEU A 1 95 ? -10.063 -10.615 10.095 1.00 98.31 95 LEU A N 1
ATOM 773 C CA . LEU A 1 95 ? -10.927 -9.463 10.343 1.00 98.31 95 LEU A CA 1
ATOM 774 C C . LEU A 1 95 ? -10.871 -8.560 9.113 1.00 98.31 95 LEU A C 1
ATOM 776 O O . LEU A 1 95 ? -9.809 -8.078 8.736 1.00 98.31 95 LEU A O 1
ATOM 780 N N . VAL A 1 96 ? -12.018 -8.299 8.514 1.00 98.38 96 VAL A N 1
ATOM 781 C CA . VAL A 1 96 ? -12.185 -7.388 7.393 1.00 98.38 96 VAL A CA 1
ATOM 782 C C . VAL A 1 96 ? -12.833 -6.107 7.908 1.00 98.38 96 VAL A C 1
ATOM 784 O O . VAL A 1 96 ? -13.885 -6.151 8.545 1.00 98.38 96 VAL A O 1
ATOM 787 N N . VAL A 1 97 ? -12.194 -4.970 7.641 1.00 98.50 97 VAL A N 1
ATOM 788 C CA . VAL A 1 97 ? -12.744 -3.638 7.901 1.00 98.50 97 VAL A CA 1
ATOM 789 C C . VAL A 1 97 ? -13.034 -2.968 6.570 1.00 98.50 97 VAL A C 1
ATOM 791 O O . VAL A 1 97 ? -12.119 -2.755 5.772 1.00 98.50 97 VAL A O 1
ATOM 794 N N . GLU A 1 98 ? -14.296 -2.624 6.338 1.00 97.94 98 GLU A N 1
ATOM 795 C CA . GLU A 1 98 ? -14.733 -1.948 5.117 1.00 97.94 98 GLU A CA 1
ATOM 796 C C . GLU A 1 98 ? -15.250 -0.546 5.396 1.00 97.94 98 GLU A C 1
ATOM 798 O O . GLU A 1 98 ? -15.972 -0.312 6.366 1.00 97.94 98 GLU A O 1
ATOM 803 N N . MET A 1 99 ? -14.930 0.369 4.484 1.00 97.44 99 MET A N 1
ATOM 804 C CA . MET A 1 99 ? -15.504 1.707 4.434 1.00 97.44 99 MET A CA 1
ATOM 805 C C . MET A 1 99 ? -16.166 1.921 3.066 1.00 97.44 99 MET A C 1
ATOM 807 O O . MET A 1 99 ? -15.471 2.205 2.078 1.00 97.44 99 MET A O 1
ATOM 811 N N . PRO A 1 100 ? -17.499 1.780 2.966 1.00 94.88 100 PRO A N 1
ATOM 812 C CA . PRO A 1 100 ? -18.209 2.063 1.730 1.00 94.88 100 PRO A CA 1
ATOM 813 C C . PRO A 1 100 ? -18.339 3.573 1.515 1.00 94.88 100 PRO A C 1
ATOM 815 O O . PRO A 1 100 ? -18.727 4.325 2.407 1.00 94.88 100 PRO A O 1
ATOM 818 N N . TYR A 1 101 ? -18.077 4.022 0.287 1.00 91.69 101 TYR A N 1
ATOM 819 C CA . TYR A 1 101 ? -18.239 5.431 -0.087 1.00 91.69 101 TYR A CA 1
ATOM 820 C C . TYR A 1 101 ? -19.693 5.916 0.040 1.00 91.69 101 TYR A C 1
ATOM 822 O O . TYR A 1 101 ? -19.934 7.060 0.412 1.00 91.69 101 TYR A O 1
ATOM 830 N N . VAL A 1 102 ? -20.664 5.044 -0.247 1.00 94.75 102 VAL A N 1
ATOM 831 C CA . VAL A 1 102 ? -22.096 5.391 -0.260 1.00 94.75 102 VAL A CA 1
ATOM 832 C C . VAL A 1 102 ? -22.658 5.754 1.117 1.00 94.75 102 VAL A C 1
ATOM 834 O O . VAL A 1 102 ? -23.766 6.274 1.197 1.00 94.75 102 VAL A O 1
ATOM 837 N N . GLU A 1 103 ? -21.902 5.515 2.189 1.00 95.12 103 GLU A N 1
ATOM 838 C CA . GLU A 1 103 ? -22.285 5.873 3.556 1.00 95.12 103 GLU A CA 1
ATOM 839 C C . GLU A 1 103 ? -21.436 7.009 4.142 1.00 95.12 103 GLU A C 1
ATOM 841 O O . GLU A 1 103 ? -21.436 7.220 5.352 1.00 95.12 103 GLU A O 1
ATOM 846 N N . LEU A 1 104 ? -20.723 7.755 3.292 1.00 96.62 104 LEU A N 1
ATOM 847 C CA . LEU A 1 104 ? -20.031 8.984 3.665 1.00 96.62 104 LEU A CA 1
ATOM 848 C C . LEU A 1 104 ? -20.874 10.207 3.284 1.00 96.62 104 LEU A C 1
ATOM 850 O O . LEU A 1 104 ? -21.103 10.483 2.107 1.00 96.62 104 LEU A O 1
ATOM 854 N N . TYR A 1 105 ? -21.273 10.980 4.290 1.00 96.75 105 TYR A N 1
ATOM 855 C CA . TYR A 1 105 ? -22.064 12.196 4.136 1.00 96.75 105 TYR A CA 1
ATOM 856 C C . TYR A 1 105 ? -21.330 13.387 4.750 1.00 96.75 105 TYR A C 1
ATOM 858 O O . TYR A 1 105 ? -20.983 13.375 5.928 1.00 96.75 105 TYR A O 1
ATOM 866 N N . GLU A 1 106 ? -21.127 14.441 3.964 1.00 96.62 106 GLU A N 1
ATOM 867 C CA . GLU A 1 106 ? -20.499 15.695 4.395 1.00 96.62 106 GLU A CA 1
ATOM 868 C C . GLU A 1 106 ? -21.536 16.822 4.279 1.00 96.62 106 GLU A C 1
ATOM 870 O O . GLU A 1 106 ? -21.701 17.420 3.219 1.00 96.62 106 GLU A O 1
ATOM 875 N N . LEU A 1 107 ? -22.287 17.108 5.348 1.00 95.81 107 LEU A N 1
ATOM 876 C CA . LEU A 1 107 ? -23.418 18.051 5.272 1.00 95.81 107 LEU A CA 1
ATOM 877 C C . LEU A 1 107 ? -22.968 19.520 5.215 1.00 95.81 107 LEU A C 1
ATOM 879 O O . LEU A 1 107 ? -23.702 20.386 4.741 1.00 95.81 107 LEU A O 1
ATOM 883 N N . LYS A 1 108 ? -21.752 19.803 5.696 1.00 95.44 108 LYS A N 1
ATOM 884 C CA . LYS A 1 108 ? -21.085 21.112 5.641 1.00 95.44 108 LYS A CA 1
ATOM 885 C C . LYS A 1 108 ? -19.863 21.075 4.717 1.00 95.44 108 LYS A C 1
ATOM 887 O O . LYS A 1 108 ? -18.832 21.665 5.037 1.00 95.44 108 LYS A O 1
ATOM 892 N N . ASP A 1 109 ? -19.977 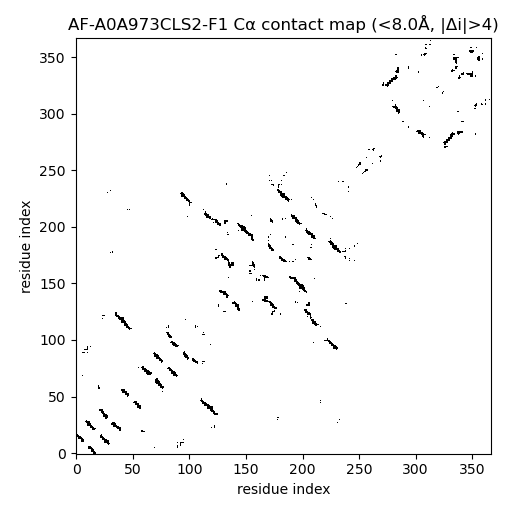20.420 3.563 1.00 93.12 109 ASP A N 1
ATOM 893 C CA . ASP A 1 109 ? -18.889 20.211 2.588 1.00 93.12 109 ASP A CA 1
ATOM 894 C C . ASP A 1 109 ? -18.199 21.493 2.083 1.00 93.12 109 ASP A C 1
ATOM 896 O O . ASP A 1 109 ? -17.086 21.441 1.563 1.00 93.12 109 ASP A O 1
ATOM 900 N N . ASN A 1 110 ? -18.840 22.652 2.250 1.00 94.31 110 ASN A N 1
ATOM 901 C CA . ASN A 1 110 ? -18.281 23.970 1.966 1.00 94.31 110 ASN A CA 1
ATOM 902 C C . ASN A 1 110 ? -17.256 24.451 3.006 1.00 94.31 110 ASN A C 1
ATOM 904 O O . ASN A 1 110 ? -16.472 25.349 2.685 1.00 94.31 110 ASN A O 1
ATOM 908 N N . PHE A 1 111 ? -17.258 23.874 4.211 1.00 96.12 111 PHE A N 1
ATOM 909 C CA . PHE A 1 111 ? -16.404 24.243 5.347 1.00 96.12 111 PHE A CA 1
ATOM 910 C C . PHE A 1 111 ? -15.519 23.091 5.817 1.00 96.12 111 PHE A C 1
ATOM 912 O O . PHE A 1 111 ? -14.347 23.319 6.113 1.00 96.12 111 PHE A O 1
ATOM 919 N N . TYR A 1 112 ? -16.057 21.871 5.834 1.00 97.50 112 TYR A N 1
ATOM 920 C CA . TYR A 1 112 ? -15.389 20.688 6.363 1.00 97.50 112 TYR A CA 1
ATOM 921 C C . TYR A 1 112 ? -15.390 19.548 5.356 1.00 97.50 112 TYR A C 1
ATOM 923 O O . TYR A 1 112 ? -16.405 19.279 4.718 1.00 97.50 112 TYR A O 1
ATOM 931 N N . ARG A 1 113 ? -14.252 18.863 5.234 1.00 97.38 113 ARG A N 1
ATOM 932 C CA . ARG A 1 113 ? -14.121 17.645 4.426 1.00 97.38 113 ARG A CA 1
ATOM 933 C C . ARG A 1 113 ? -13.339 16.581 5.168 1.00 97.38 113 ARG A C 1
ATOM 935 O O . ARG A 1 113 ? -12.310 16.877 5.771 1.00 97.38 113 ARG A O 1
ATOM 942 N N . LEU A 1 114 ? -13.795 15.340 5.081 1.00 97.38 114 LEU A N 1
ATOM 943 C CA . LEU A 1 114 ? -13.090 14.177 5.593 1.00 97.38 114 LEU A CA 1
ATOM 944 C C . LEU A 1 114 ? -11.918 13.851 4.661 1.00 97.38 114 LEU A C 1
ATOM 946 O O . LEU A 1 114 ? -12.091 13.648 3.458 1.00 97.38 114 LEU A O 1
ATOM 950 N N . PHE A 1 115 ? -10.709 13.844 5.208 1.00 96.75 115 PHE A N 1
ATOM 951 C CA . PHE A 1 115 ? -9.481 13.557 4.468 1.00 96.75 115 PHE A CA 1
ATOM 952 C C . PHE A 1 115 ? -9.034 12.121 4.666 1.00 96.75 115 PHE A C 1
ATOM 954 O O . PHE A 1 115 ? -8.609 11.488 3.705 1.00 96.75 115 PHE A O 1
ATOM 961 N N .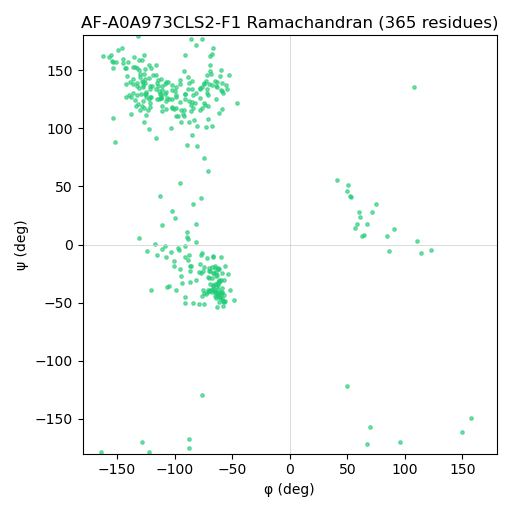 SER A 1 116 ? -9.162 11.584 5.877 1.00 96.81 116 SER A N 1
ATOM 962 C CA . SER A 1 116 ? -8.869 10.177 6.113 1.00 96.81 116 SER A CA 1
ATOM 963 C C . SER A 1 116 ? -9.627 9.603 7.300 1.00 96.81 116 SER A C 1
ATOM 965 O O . SER A 1 116 ? -10.038 10.332 8.206 1.00 96.81 116 SER A O 1
ATOM 967 N N . VAL A 1 117 ? -9.773 8.279 7.289 1.00 97.75 117 VAL A N 1
ATOM 968 C CA . VAL A 1 117 ? -10.239 7.479 8.424 1.00 97.75 117 VAL A CA 1
ATOM 969 C C . VAL A 1 117 ? -9.191 6.413 8.707 1.00 97.75 117 VAL A C 1
ATOM 971 O O . VAL A 1 117 ? -8.968 5.510 7.905 1.00 97.75 117 VAL A O 1
ATOM 974 N N . HIS A 1 118 ? -8.525 6.539 9.844 1.00 96.88 118 HIS A N 1
ATOM 975 C CA . HIS A 1 118 ? -7.577 5.567 10.356 1.00 96.88 118 HIS A CA 1
ATOM 976 C C . HIS A 1 118 ? -8.340 4.532 11.181 1.00 96.88 118 HIS A C 1
ATOM 978 O O . HIS A 1 118 ? -8.793 4.841 12.281 1.00 96.88 118 HIS A O 1
ATOM 984 N N . SER A 1 119 ? -8.523 3.330 10.640 1.00 95.38 119 SER A N 1
ATOM 985 C CA . SER A 1 119 ? -9.218 2.246 11.335 1.00 95.38 119 SER A CA 1
ATOM 986 C C . SER A 1 119 ? -8.266 1.478 12.243 1.00 95.38 119 SER A C 1
ATOM 988 O O . SER A 1 119 ? -7.187 1.073 11.807 1.00 95.38 119 SER A O 1
ATOM 990 N N . LEU A 1 120 ? -8.699 1.219 13.477 1.00 97.00 120 LEU A N 1
ATOM 991 C CA . LEU A 1 120 ? -7.973 0.400 14.454 1.00 97.00 120 LEU A CA 1
ATOM 992 C C . LEU A 1 120 ? -6.494 0.830 14.634 1.00 97.00 120 LEU A C 1
ATOM 994 O O . LEU A 1 120 ? -5.596 -0.011 14.525 1.00 97.00 120 LEU A O 1
ATOM 998 N N . PRO A 1 121 ? -6.211 2.128 14.883 1.00 94.69 121 PRO A N 1
ATOM 999 C CA . PRO A 1 121 ? -4.864 2.700 14.817 1.00 94.69 121 PRO A CA 1
ATOM 1000 C C . PRO A 1 121 ? -3.851 2.111 15.803 1.00 94.69 121 PRO A C 1
ATOM 1002 O O . PRO A 1 121 ? -2.652 2.219 15.570 1.00 94.69 121 PRO A O 1
ATOM 1005 N N . GLU A 1 122 ? -4.321 1.484 16.881 1.00 95.06 122 GLU A N 1
ATOM 1006 C CA . GLU A 1 122 ? -3.495 0.960 17.977 1.00 95.06 122 GLU A CA 1
ATOM 1007 C C . GLU A 1 122 ? -3.432 -0.571 17.996 1.00 95.06 122 GLU A C 1
ATOM 1009 O O . GLU A 1 122 ? -2.767 -1.162 18.846 1.00 95.06 122 GLU A O 1
ATOM 1014 N N . LEU A 1 123 ? -4.120 -1.239 17.065 1.00 96.44 123 LEU A N 1
ATOM 1015 C CA . LEU A 1 123 ? -4.230 -2.696 17.073 1.00 96.44 123 LEU A CA 1
ATOM 1016 C C . LEU A 1 123 ? -2.883 -3.377 16.793 1.00 96.44 123 LEU A C 1
ATOM 1018 O O . LEU A 1 123 ? -2.622 -4.470 17.279 1.00 96.44 123 LEU A O 1
ATOM 1022 N N . THR A 1 124 ? -2.004 -2.727 16.035 1.00 96.25 124 THR A N 1
ATOM 1023 C CA . THR A 1 124 ? -0.691 -3.250 15.636 1.00 96.25 124 THR A CA 1
ATOM 1024 C C . THR A 1 124 ? 0.459 -2.661 16.453 1.00 96.25 124 THR A C 1
ATOM 1026 O O . THR A 1 124 ? 1.579 -2.545 15.961 1.00 96.25 124 THR A O 1
ATOM 1029 N N . ARG A 1 125 ? 0.222 -2.263 17.706 1.00 96.06 125 ARG A N 1
ATOM 1030 C CA . ARG A 1 125 ? 1.298 -1.795 18.588 1.00 96.06 125 ARG A CA 1
ATOM 1031 C C . ARG A 1 125 ? 2.105 -2.971 19.149 1.00 96.06 125 ARG A C 1
ATOM 1033 O O . ARG A 1 125 ? 1.538 -3.941 19.643 1.00 96.06 125 ARG A O 1
ATOM 1040 N N . VAL A 1 126 ? 3.432 -2.862 19.104 1.00 96.44 126 VAL A N 1
ATOM 1041 C CA . VAL A 1 126 ? 4.388 -3.835 19.659 1.00 96.44 126 VAL A CA 1
ATOM 1042 C C . VAL A 1 126 ? 5.413 -3.163 20.573 1.00 96.44 126 VAL A C 1
ATOM 1044 O O . VAL A 1 126 ? 5.632 -1.950 20.506 1.00 96.44 126 VAL A O 1
ATOM 1047 N N . SER A 1 127 ? 6.026 -3.952 21.458 1.00 95.50 127 SER A N 1
ATOM 1048 C CA . SER A 1 127 ? 7.081 -3.516 22.381 1.00 95.50 127 SER A CA 1
ATOM 1049 C C . SER A 1 127 ? 8.478 -3.604 21.751 1.00 95.50 127 SER A C 1
ATOM 1051 O O . SER A 1 127 ? 8.636 -3.994 20.594 1.00 95.50 127 SER A O 1
ATOM 1053 N N . ALA A 1 128 ? 9.511 -3.326 22.554 1.00 95.12 128 ALA A N 1
ATOM 1054 C CA . ALA A 1 128 ? 10.912 -3.321 22.126 1.00 95.12 128 ALA A CA 1
ATOM 1055 C C . ALA A 1 128 ? 11.407 -4.681 21.610 1.00 95.12 128 ALA A C 1
ATOM 1057 O O . ALA A 1 128 ? 12.393 -4.750 20.884 1.00 95.12 128 ALA A O 1
ATOM 1058 N N . GLN A 1 129 ? 10.734 -5.769 21.987 1.00 94.62 129 GLN A N 1
ATOM 1059 C CA . GLN A 1 129 ? 11.060 -7.127 21.550 1.00 94.62 129 GLN A CA 1
ATOM 1060 C C . GLN A 1 129 ? 10.373 -7.506 20.232 1.00 94.62 129 GLN A C 1
ATOM 1062 O O . GLN A 1 129 ? 10.672 -8.565 19.685 1.00 94.62 129 GLN A O 1
ATOM 1067 N N . GLY A 1 130 ? 9.445 -6.678 19.749 1.00 95.94 130 GLY A N 1
ATOM 1068 C CA . GLY A 1 130 ? 8.742 -6.902 18.497 1.00 95.94 130 GLY A CA 1
ATOM 1069 C C . GLY A 1 130 ? 9.488 -6.362 17.282 1.00 95.94 130 GLY A C 1
ATOM 1070 O O . GLY A 1 130 ? 10.532 -5.708 17.385 1.00 95.94 130 GLY A O 1
ATOM 1071 N N . SER A 1 131 ? 8.899 -6.612 16.120 1.00 97.38 131 SER A N 1
ATOM 1072 C CA . SER A 1 131 ? 9.337 -6.056 14.844 1.00 97.38 131 SER A CA 1
ATOM 1073 C C . SER A 1 131 ? 8.160 -5.465 14.081 1.00 97.38 131 SER A C 1
ATOM 1075 O O . SER A 1 131 ? 7.024 -5.923 14.194 1.00 97.38 131 SER A O 1
ATOM 1077 N N . VAL A 1 132 ? 8.449 -4.442 13.284 1.00 98.06 132 VAL A N 1
ATOM 1078 C CA . VAL A 1 132 ? 7.491 -3.724 12.449 1.00 98.06 132 VAL A CA 1
ATOM 1079 C C . VAL A 1 132 ? 7.940 -3.827 10.995 1.00 98.06 132 VAL A C 1
ATOM 1081 O O . VAL A 1 132 ? 9.084 -3.508 10.660 1.00 98.06 132 VAL A O 1
ATOM 1084 N N . PHE A 1 133 ? 7.036 -4.275 10.129 1.00 97.94 133 PHE A N 1
ATOM 1085 C CA . PHE A 1 133 ? 7.214 -4.342 8.685 1.00 97.94 133 PHE A CA 1
ATOM 1086 C C . PHE A 1 133 ? 6.397 -3.246 8.001 1.00 97.94 133 PHE A C 1
ATOM 1088 O O . PHE A 1 133 ? 5.180 -3.162 8.180 1.00 97.94 133 PHE A O 1
ATOM 1095 N N . ILE A 1 134 ? 7.059 -2.434 7.178 1.00 96.69 134 ILE A N 1
ATOM 1096 C CA . ILE A 1 134 ? 6.443 -1.321 6.445 1.00 96.69 134 ILE A CA 1
ATOM 1097 C C . ILE A 1 134 ? 6.715 -1.432 4.940 1.00 96.69 134 ILE A C 1
ATOM 1099 O O . ILE A 1 134 ? 7.770 -1.935 4.539 1.00 96.69 134 ILE A O 1
ATOM 1103 N N . PRO A 1 135 ? 5.815 -0.921 4.082 1.00 94.38 135 PRO A N 1
ATOM 1104 C CA . PRO A 1 135 ? 5.867 -1.166 2.642 1.00 94.38 135 PRO A CA 1
ATOM 1105 C C . PRO A 1 135 ? 6.851 -0.279 1.867 1.00 94.38 135 PRO A C 1
ATOM 1107 O O . PRO A 1 135 ? 6.713 -0.159 0.653 1.00 94.38 135 PRO A O 1
ATOM 1110 N N . MET A 1 136 ? 7.820 0.360 2.527 1.00 92.62 136 MET A N 1
ATOM 1111 C CA . MET A 1 136 ? 8.805 1.221 1.861 1.00 92.62 136 MET A CA 1
ATOM 1112 C C . MET A 1 136 ? 9.746 0.412 0.963 1.00 92.62 136 MET A C 1
ATOM 1114 O O . MET A 1 136 ? 10.237 -0.640 1.369 1.00 92.62 136 MET A O 1
ATOM 1118 N N . TYR A 1 137 ? 10.044 0.919 -0.235 1.00 90.69 137 TYR A N 1
ATOM 1119 C CA . TYR A 1 137 ? 10.800 0.199 -1.266 1.00 90.69 137 TYR A CA 1
ATOM 1120 C C . TYR A 1 137 ? 10.237 -1.214 -1.512 1.00 90.69 137 TYR A C 1
ATOM 1122 O O . TYR A 1 137 ? 9.070 -1.367 -1.865 1.00 90.69 137 TYR A O 1
ATOM 1130 N N . SER A 1 138 ? 11.059 -2.252 -1.329 1.00 87.88 138 SER A N 1
ATOM 1131 C CA . SER A 1 138 ? 10.684 -3.668 -1.415 1.00 87.88 138 SER A CA 1
ATOM 1132 C C . SER A 1 138 ? 10.205 -4.259 -0.080 1.00 87.88 138 SER A C 1
ATOM 1134 O O . SER A 1 138 ? 10.092 -5.477 0.035 1.00 87.88 138 SER A O 1
ATOM 1136 N N . GLY A 1 139 ? 9.965 -3.417 0.926 1.00 93.75 139 GLY A N 1
ATOM 1137 C CA . GLY A 1 139 ? 9.688 -3.795 2.308 1.00 93.75 139 GLY A CA 1
ATOM 1138 C C . GLY A 1 139 ? 10.864 -3.471 3.231 1.00 93.75 139 GLY A C 1
ATOM 1139 O O . GLY A 1 139 ? 12.020 -3.749 2.908 1.00 93.75 139 GLY A O 1
ATOM 1140 N N . VAL A 1 140 ? 10.561 -2.899 4.397 1.00 95.62 140 VAL A N 1
ATOM 1141 C CA . VAL A 1 140 ? 11.530 -2.615 5.465 1.00 95.62 140 VAL A CA 1
ATOM 1142 C C . VAL A 1 140 ? 11.045 -3.269 6.749 1.00 95.62 140 VAL A C 1
ATOM 1144 O O . VAL A 1 140 ? 9.906 -3.056 7.155 1.00 95.62 140 VAL A O 1
ATOM 1147 N N . LEU A 1 141 ? 11.928 -4.030 7.391 1.00 96.38 141 LEU A N 1
ATOM 1148 C CA . LEU A 1 141 ? 11.720 -4.594 8.720 1.00 96.38 141 LEU A CA 1
ATOM 1149 C C . LEU A 1 141 ? 12.609 -3.852 9.718 1.00 96.38 141 LEU A C 1
ATOM 1151 O O . LEU A 1 141 ? 13.810 -3.696 9.480 1.00 96.38 141 LEU A O 1
ATOM 1155 N N . PHE A 1 142 ? 12.042 -3.411 10.835 1.00 96.06 142 PHE A N 1
ATOM 1156 C CA . PHE A 1 142 ? 12.812 -2.799 11.912 1.00 96.06 142 PHE A CA 1
ATOM 1157 C C . PHE A 1 142 ? 12.269 -3.191 13.286 1.00 96.06 142 PHE A C 1
ATOM 1159 O O . PHE A 1 142 ? 11.079 -3.437 13.448 1.00 96.06 142 PHE A O 1
ATOM 1166 N N . SER A 1 143 ? 13.149 -3.207 14.286 1.00 96.44 143 SER A N 1
ATOM 1167 C CA . SER A 1 143 ? 12.741 -3.233 15.692 1.00 96.44 143 SER A CA 1
ATOM 1168 C C . SER A 1 143 ? 12.533 -1.796 16.189 1.00 96.44 143 SER A C 1
ATOM 1170 O O . SER A 1 143 ? 13.343 -0.926 15.836 1.00 96.44 143 SER A O 1
ATOM 1172 N N . PRO A 1 144 ? 11.486 -1.526 16.991 1.00 97.00 144 PRO A N 1
ATOM 1173 C CA . PRO A 1 144 ? 11.283 -0.224 17.620 1.00 97.00 144 PRO A CA 1
ATOM 1174 C C . PRO A 1 144 ? 12.277 0.055 18.756 1.00 97.00 144 PRO A C 1
ATOM 1176 O O . PRO A 1 144 ? 12.383 1.201 19.191 1.00 97.00 144 PRO A O 1
ATOM 1179 N N . ALA A 1 145 ? 13.034 -0.952 19.213 1.00 96.19 145 ALA A N 1
ATOM 1180 C CA . ALA A 1 145 ? 14.113 -0.750 20.171 1.00 96.19 145 ALA A CA 1
ATOM 1181 C C . ALA A 1 145 ? 15.106 0.308 19.660 1.00 96.19 145 ALA A C 1
ATOM 1183 O O . ALA A 1 145 ? 15.515 0.296 18.494 1.00 96.19 145 ALA A O 1
ATOM 1184 N N . ASP A 1 146 ? 15.472 1.236 20.545 1.00 94.25 146 ASP A N 1
ATOM 1185 C CA . ASP A 1 146 ? 16.426 2.322 20.293 1.00 94.25 146 ASP A CA 1
ATOM 1186 C C . ASP A 1 146 ? 16.054 3.261 19.126 1.00 94.25 146 ASP A C 1
ATOM 1188 O O . ASP A 1 146 ? 16.902 3.994 18.603 1.00 94.25 146 ASP A O 1
ATOM 1192 N N . LYS A 1 147 ? 14.787 3.266 18.691 1.00 96.56 147 LYS A N 1
ATOM 1193 C CA . LYS A 1 147 ? 14.284 4.242 17.718 1.00 96.56 147 LYS A CA 1
ATOM 1194 C C . LYS A 1 147 ? 13.853 5.523 18.426 1.00 96.56 147 LYS A C 1
ATOM 1196 O O . LYS A 1 147 ? 13.267 5.439 19.499 1.00 96.56 147 LYS A O 1
ATOM 1201 N N . PRO A 1 148 ? 14.111 6.710 17.845 1.00 97.31 148 PRO A N 1
ATOM 1202 C CA . PRO A 1 148 ? 13.580 7.955 18.388 1.00 97.31 148 PRO A CA 1
ATOM 1203 C C . PRO A 1 148 ? 12.053 7.990 18.262 1.00 97.31 148 PRO A C 1
ATOM 1205 O O . PRO A 1 148 ? 11.466 7.188 17.538 1.00 97.31 148 PRO A O 1
ATOM 1208 N N . LEU A 1 149 ? 11.412 8.962 18.910 1.00 97.62 149 LEU A N 1
ATOM 1209 C CA . LEU A 1 149 ? 10.011 9.279 18.642 1.00 97.62 149 LEU A CA 1
ATOM 1210 C C . LEU A 1 149 ? 9.854 9.660 17.161 1.00 97.62 149 LEU A C 1
ATOM 1212 O O . LEU A 1 149 ? 10.419 10.660 16.712 1.00 97.62 149 LEU A O 1
ATOM 1216 N N . VAL A 1 150 ? 9.084 8.875 16.413 1.00 96.06 150 VAL A N 1
ATOM 1217 C CA . VAL A 1 150 ? 8.747 9.128 15.008 1.00 96.06 150 VAL A CA 1
ATOM 1218 C C . VAL A 1 150 ? 7.252 8.942 14.843 1.00 96.06 150 VAL A C 1
ATOM 1220 O O . VAL A 1 150 ? 6.684 7.980 15.344 1.00 96.06 150 VAL A O 1
ATOM 1223 N N . LYS A 1 151 ? 6.617 9.858 14.117 1.00 95.19 151 LYS A N 1
ATOM 1224 C CA . LYS A 1 151 ? 5.255 9.702 13.609 1.00 95.19 151 LYS A CA 1
ATOM 1225 C C . LYS A 1 151 ? 5.277 10.119 12.157 1.00 95.19 151 LYS A C 1
ATOM 1227 O O . LYS A 1 151 ? 5.646 11.256 11.866 1.00 95.19 151 LYS A O 1
ATOM 1232 N N . ASP A 1 152 ? 4.931 9.200 11.272 1.00 92.69 152 ASP A N 1
ATOM 1233 C CA . ASP A 1 152 ? 4.966 9.458 9.843 1.00 92.69 152 ASP A CA 1
ATOM 1234 C C . ASP A 1 152 ? 3.792 8.803 9.111 1.00 92.69 152 ASP A C 1
ATOM 1236 O O . ASP A 1 152 ? 3.241 7.794 9.557 1.00 92.69 152 ASP A O 1
ATOM 1240 N N . ASP A 1 153 ? 3.398 9.403 7.989 1.00 90.94 153 ASP A N 1
ATOM 1241 C CA . ASP A 1 153 ? 2.321 8.922 7.133 1.00 90.94 153 ASP A CA 1
ATOM 1242 C C . ASP A 1 153 ? 2.598 9.102 5.640 1.00 90.94 153 ASP A C 1
ATOM 1244 O O . ASP A 1 153 ? 2.890 10.199 5.168 1.00 90.94 153 ASP A O 1
ATOM 1248 N N . PHE A 1 154 ? 2.489 8.023 4.869 1.00 92.56 154 PHE A N 1
ATOM 1249 C CA . PHE A 1 154 ? 2.786 8.043 3.437 1.00 92.56 154 PHE A CA 1
ATOM 1250 C C . PHE A 1 154 ? 1.817 7.179 2.626 1.00 92.56 154 PHE A C 1
ATOM 1252 O O . PHE A 1 154 ? 1.369 6.126 3.073 1.00 92.56 154 PHE A O 1
ATOM 1259 N N . MET A 1 155 ? 1.498 7.626 1.412 1.00 92.88 155 MET A N 1
ATOM 1260 C CA . MET A 1 155 ? 0.572 6.943 0.501 1.00 92.88 155 MET A CA 1
ATOM 1261 C C . MET A 1 155 ? 1.207 5.703 -0.114 1.00 92.88 155 MET A C 1
ATOM 1263 O O . MET A 1 155 ? 2.341 5.773 -0.576 1.00 92.88 155 MET A O 1
ATOM 1267 N N . ILE A 1 156 ? 0.468 4.600 -0.211 1.00 91.31 156 ILE A N 1
ATOM 1268 C CA . ILE A 1 156 ? 0.884 3.430 -0.993 1.00 91.31 156 ILE A CA 1
ATOM 1269 C C . ILE A 1 156 ? 0.762 3.764 -2.494 1.00 91.31 156 ILE A C 1
ATOM 1271 O O . ILE A 1 156 ? -0.164 4.450 -2.914 1.00 91.31 156 ILE A O 1
ATOM 1275 N N . TYR A 1 157 ? 1.720 3.311 -3.310 1.00 87.94 157 TYR A N 1
ATOM 1276 C CA . TYR A 1 157 ? 1.788 3.542 -4.765 1.00 87.94 157 TYR A CA 1
ATOM 1277 C C . TYR A 1 157 ? 2.041 4.982 -5.246 1.00 87.94 157 TYR A C 1
ATOM 1279 O O . TYR A 1 157 ? 1.941 5.258 -6.439 1.00 87.94 157 TYR A O 1
ATOM 1287 N N . GLY A 1 158 ? 2.528 5.863 -4.369 1.00 66.12 158 GLY A N 1
ATOM 1288 C CA . GLY A 1 158 ? 3.422 6.948 -4.795 1.00 66.12 158 GLY A CA 1
ATOM 1289 C C . GLY A 1 158 ? 2.784 8.234 -5.326 1.00 66.12 158 GLY A C 1
ATOM 1290 O O . GLY A 1 158 ? 3.531 9.123 -5.732 1.00 66.12 158 GLY A O 1
ATOM 1291 N N . GLU A 1 159 ? 1.463 8.411 -5.262 1.00 70.94 159 GLU A N 1
ATOM 1292 C CA . GLU A 1 159 ? 0.862 9.744 -5.415 1.00 70.94 159 GLU A CA 1
ATOM 1293 C C . GLU A 1 159 ? 1.110 10.560 -4.140 1.00 70.94 159 GLU A C 1
ATOM 1295 O O . GLU A 1 159 ? 0.243 10.697 -3.291 1.00 70.94 159 GLU A O 1
ATOM 1300 N N . GLN A 1 160 ? 2.335 11.038 -3.935 1.00 78.12 160 GLN A N 1
ATOM 1301 C CA . GLN A 1 160 ? 2.693 11.881 -2.794 1.00 78.12 160 GLN A CA 1
ATOM 1302 C C . GLN A 1 160 ? 3.936 12.716 -3.095 1.00 78.12 160 GLN A C 1
ATOM 1304 O O . GLN A 1 160 ? 4.733 12.381 -3.971 1.00 78.12 160 GLN A O 1
ATOM 1309 N N . SER A 1 161 ? 4.142 13.787 -2.324 1.00 79.69 161 SER A N 1
ATOM 1310 C CA . SER A 1 161 ? 5.336 14.637 -2.436 1.00 79.69 161 SER A CA 1
ATOM 1311 C C . SER A 1 161 ? 6.639 13.872 -2.190 1.00 79.69 161 SER A C 1
ATOM 1313 O O . SER A 1 161 ? 7.655 14.205 -2.794 1.00 79.69 161 SER A O 1
ATOM 1315 N N . ARG A 1 162 ? 6.585 12.837 -1.344 1.00 83.31 162 ARG A N 1
ATOM 1316 C CA . ARG A 1 162 ? 7.706 11.961 -0.975 1.00 83.31 162 ARG A CA 1
ATOM 1317 C C . ARG A 1 162 ? 7.741 10.689 -1.814 1.00 83.31 162 ARG A C 1
ATOM 1319 O O . ARG A 1 162 ? 7.706 9.568 -1.300 1.00 83.31 162 ARG A O 1
ATOM 1326 N N . TRP A 1 163 ? 7.714 10.860 -3.130 1.00 81.38 163 TRP A N 1
ATOM 1327 C CA . TRP A 1 163 ? 7.707 9.754 -4.089 1.00 81.38 163 TRP A CA 1
ATOM 1328 C C . TRP A 1 163 ? 8.944 8.848 -3.940 1.00 81.38 163 TRP A C 1
ATOM 1330 O O . TRP A 1 163 ? 8.879 7.661 -4.256 1.00 81.38 163 TRP A O 1
ATOM 1340 N N . GLU A 1 164 ? 10.047 9.372 -3.397 1.00 88.00 164 GLU A N 1
ATOM 1341 C CA . GLU A 1 164 ? 11.299 8.660 -3.139 1.00 88.00 164 GLU A CA 1
ATOM 1342 C C . GLU A 1 164 ? 11.187 7.538 -2.098 1.00 88.00 164 GLU A C 1
ATOM 1344 O O . GLU A 1 164 ? 12.038 6.652 -2.075 1.00 88.00 164 GLU A O 1
ATOM 1349 N N . LEU A 1 165 ? 10.136 7.526 -1.267 1.00 87.50 165 LEU A N 1
ATOM 1350 C CA . LEU A 1 165 ? 9.891 6.428 -0.322 1.00 87.50 165 LEU A CA 1
ATOM 1351 C C . LEU A 1 165 ? 9.521 5.118 -1.037 1.00 87.50 165 LEU A C 1
ATOM 1353 O O . LEU A 1 165 ? 9.611 4.045 -0.437 1.00 87.50 165 LEU A O 1
ATOM 1357 N N . LEU A 1 166 ? 9.087 5.216 -2.303 1.00 89.69 166 LEU A N 1
ATOM 1358 C CA . LEU A 1 166 ? 8.697 4.108 -3.176 1.00 89.69 166 LEU A CA 1
ATOM 1359 C C . LEU A 1 166 ? 7.877 3.020 -2.459 1.00 89.69 166 LEU A C 1
ATOM 1361 O O . LEU A 1 166 ? 8.275 1.856 -2.469 1.00 89.69 166 LEU A O 1
ATOM 1365 N N . PRO A 1 167 ? 6.752 3.356 -1.807 1.00 91.25 167 PRO A N 1
ATOM 1366 C CA . PRO A 1 167 ? 5.937 2.348 -1.153 1.00 91.25 167 PRO A CA 1
ATOM 1367 C C . PRO A 1 167 ? 5.221 1.492 -2.202 1.00 91.25 167 PRO A C 1
ATOM 1369 O O . PRO A 1 167 ? 4.313 1.967 -2.888 1.00 91.25 167 PRO A O 1
ATOM 1372 N N . THR A 1 168 ? 5.653 0.238 -2.359 1.00 90.81 168 THR A N 1
ATOM 1373 C CA . THR A 1 168 ? 5.195 -0.640 -3.457 1.00 90.81 168 THR A CA 1
ATOM 1374 C C . THR A 1 168 ? 4.328 -1.812 -3.010 1.00 90.81 168 THR A C 1
ATOM 1376 O O . THR A 1 168 ? 3.836 -2.571 -3.848 1.00 90.81 168 THR A O 1
ATOM 1379 N N . LEU A 1 169 ? 4.126 -1.980 -1.704 1.00 94.62 169 LEU A N 1
ATOM 1380 C CA . LEU A 1 169 ? 3.403 -3.121 -1.154 1.00 94.62 169 LEU A CA 1
ATOM 1381 C C . LEU A 1 169 ? 2.123 -2.648 -0.450 1.00 94.62 169 LEU A C 1
ATOM 1383 O O . LEU A 1 169 ? 2.184 -1.719 0.352 1.00 94.62 169 LEU A O 1
ATOM 1387 N N . PRO A 1 170 ? 0.964 -3.288 -0.677 1.00 96.50 170 PRO A N 1
ATOM 1388 C CA . PRO A 1 170 ? -0.288 -2.935 -0.018 1.00 96.50 170 PRO A CA 1
ATOM 1389 C C . PRO A 1 170 ? -0.392 -3.604 1.364 1.00 96.50 170 PRO A C 1
ATOM 1391 O O . PRO A 1 170 ? -1.460 -4.065 1.754 1.00 96.50 170 PRO A O 1
ATOM 1394 N N . VAL A 1 171 ? 0.731 -3.747 2.078 1.00 97.44 171 VAL A N 1
ATOM 1395 C CA . VAL A 1 171 ? 0.817 -4.490 3.342 1.00 97.44 171 VAL A CA 1
ATOM 1396 C C . VAL A 1 171 ? 1.753 -3.818 4.344 1.00 97.44 171 VAL A C 1
ATOM 1398 O O . VAL A 1 171 ? 2.853 -3.396 3.994 1.00 97.44 171 VAL A O 1
ATOM 1401 N N . CYS A 1 172 ? 1.333 -3.779 5.603 1.00 97.94 172 CYS A N 1
ATOM 1402 C CA . CYS A 1 172 ? 2.210 -3.616 6.757 1.00 97.94 172 CYS A CA 1
ATOM 1403 C C . CYS A 1 172 ? 1.941 -4.754 7.748 1.00 97.94 172 CYS A C 1
ATOM 1405 O O . CYS A 1 172 ? 0.940 -5.465 7.638 1.00 97.94 172 CYS A O 1
ATOM 1407 N N . ALA A 1 173 ? 2.849 -4.981 8.685 1.00 98.19 173 ALA A N 1
ATOM 1408 C CA . ALA A 1 173 ? 2.653 -6.004 9.700 1.00 98.19 173 ALA A CA 1
ATOM 1409 C C . ALA A 1 173 ? 3.462 -5.692 10.951 1.00 98.19 173 ALA A C 1
ATOM 1411 O O . ALA A 1 173 ? 4.424 -4.923 10.910 1.00 98.19 173 ALA A O 1
ATOM 1412 N N . VAL A 1 174 ? 3.101 -6.349 12.043 1.00 97.81 174 VAL A N 1
ATOM 1413 C CA . VAL A 1 174 ? 3.914 -6.409 13.253 1.00 97.81 174 VAL A CA 1
ATOM 1414 C C . VAL A 1 174 ? 4.010 -7.837 13.750 1.00 97.81 174 VAL A C 1
ATOM 1416 O O . VAL A 1 174 ? 3.100 -8.632 13.523 1.00 97.81 174 VAL A O 1
ATOM 1419 N N . GLU A 1 175 ? 5.100 -8.158 14.429 1.00 96.44 175 GLU A N 1
ATOM 1420 C CA . GLU A 1 175 ? 5.268 -9.428 15.128 1.00 96.44 175 GLU A CA 1
ATOM 1421 C C . GLU A 1 175 ? 5.873 -9.218 16.510 1.00 96.44 175 GLU A C 1
ATOM 1423 O O . GLU A 1 175 ? 6.625 -8.271 16.752 1.00 96.44 175 GLU A O 1
ATOM 1428 N N . ASP A 1 176 ? 5.560 -10.148 17.397 1.00 90.69 176 ASP A N 1
ATOM 1429 C CA . ASP A 1 176 ? 6.294 -10.424 18.615 1.00 90.69 176 ASP A CA 1
ATOM 1430 C C . ASP A 1 176 ? 6.745 -11.895 18.613 1.00 90.69 176 ASP A C 1
ATOM 1432 O O . ASP A 1 176 ? 6.518 -12.651 17.667 1.00 90.69 176 ASP A O 1
ATOM 1436 N N . GLY A 1 177 ? 7.411 -12.328 19.683 1.00 82.56 177 GLY A N 1
ATOM 1437 C CA . GLY A 1 177 ? 7.934 -13.688 19.780 1.00 82.56 177 GLY A CA 1
ATOM 1438 C C . GLY A 1 177 ? 6.891 -14.813 19.679 1.00 82.56 177 GLY A C 1
ATOM 1439 O O . GLY A 1 177 ? 7.307 -15.959 19.559 1.00 82.56 177 GLY A O 1
ATOM 1440 N N . ALA A 1 178 ? 5.580 -14.553 19.732 1.00 86.19 178 ALA A N 1
ATOM 1441 C CA . ALA A 1 178 ? 4.531 -15.574 19.620 1.00 86.19 178 ALA A CA 1
ATOM 1442 C C . ALA A 1 178 ? 3.889 -15.652 18.221 1.00 86.19 178 ALA A C 1
ATOM 1444 O O . ALA A 1 178 ? 3.283 -16.673 17.875 1.00 86.19 178 ALA A O 1
ATOM 1445 N N . GLY A 1 179 ? 4.041 -14.607 17.412 1.00 93.31 179 GLY A N 1
ATOM 1446 C CA . GLY A 1 179 ? 3.318 -14.436 16.160 1.00 93.31 179 GLY A CA 1
ATOM 1447 C C . GLY A 1 179 ? 3.110 -12.961 15.852 1.00 93.31 179 GLY A C 1
ATOM 1448 O O . GLY A 1 179 ? 3.779 -12.092 16.407 1.00 93.31 179 GLY A O 1
ATOM 1449 N N . GLY A 1 180 ? 2.169 -12.651 14.972 1.00 96.44 180 GLY A N 1
ATOM 1450 C CA . GLY A 1 180 ? 1.958 -11.276 14.562 1.00 96.44 180 GLY A CA 1
ATOM 1451 C C . GLY A 1 180 ? 0.639 -11.021 13.863 1.00 96.44 180 GLY A C 1
ATOM 1452 O O . GLY A 1 180 ? -0.192 -11.911 13.684 1.00 96.44 180 GLY A O 1
ATOM 1453 N N . LEU A 1 181 ? 0.465 -9.765 13.470 1.00 97.88 181 LEU A N 1
ATOM 1454 C CA . LEU A 1 181 ? -0.718 -9.274 12.787 1.00 97.88 181 LEU A CA 1
ATOM 1455 C C . LEU A 1 181 ? -0.295 -8.535 11.523 1.00 97.88 181 LEU A C 1
ATOM 1457 O O . LEU A 1 181 ? 0.426 -7.539 11.574 1.00 97.88 181 LEU A O 1
ATOM 1461 N N . MET A 1 182 ? -0.747 -9.039 10.380 1.00 98.12 182 MET A N 1
ATOM 1462 C CA . MET A 1 182 ? -0.586 -8.394 9.080 1.00 98.12 182 MET A CA 1
ATOM 1463 C C . MET A 1 182 ? -1.835 -7.580 8.747 1.00 98.12 182 MET A C 1
ATOM 1465 O O . MET A 1 182 ? -2.946 -8.048 8.981 1.00 98.12 182 MET A O 1
ATOM 1469 N N . ILE A 1 183 ? -1.660 -6.410 8.136 1.00 98.56 183 ILE A N 1
ATOM 1470 C CA . ILE A 1 183 ? -2.733 -5.634 7.512 1.00 98.56 183 ILE A CA 1
ATOM 1471 C C . ILE A 1 183 ? -2.511 -5.637 6.000 1.00 98.56 183 ILE A C 1
ATOM 1473 O O . ILE A 1 183 ? -1.442 -5.262 5.526 1.00 98.56 183 ILE A O 1
ATOM 1477 N N . LEU A 1 184 ? -3.521 -6.047 5.239 1.00 98.50 184 LEU A N 1
ATOM 1478 C CA . LEU A 1 184 ? -3.545 -6.015 3.778 1.00 98.50 184 LEU A CA 1
ATOM 1479 C C . LEU A 1 184 ? -4.605 -5.021 3.302 1.00 98.50 184 LEU A C 1
ATOM 1481 O O . LEU A 1 184 ? -5.777 -5.178 3.636 1.00 98.50 184 LEU A O 1
ATOM 1485 N N . ALA A 1 185 ? -4.223 -4.058 2.466 1.00 97.81 185 ALA A N 1
ATOM 1486 C CA . ALA A 1 185 ? -5.166 -3.229 1.725 1.00 97.81 185 ALA A CA 1
ATOM 1487 C C . ALA A 1 185 ? -5.667 -3.997 0.496 1.00 97.81 185 ALA A C 1
ATOM 1489 O O . ALA A 1 185 ? -5.103 -3.900 -0.593 1.00 97.81 185 ALA A O 1
ATOM 1490 N N . SER A 1 186 ? -6.698 -4.818 0.696 1.00 96.81 186 SER A N 1
ATOM 1491 C CA . SER A 1 186 ? -7.250 -5.716 -0.326 1.00 96.81 186 SER A CA 1
ATOM 1492 C C . SER A 1 186 ? -8.120 -4.994 -1.357 1.00 96.81 186 SER A C 1
ATOM 1494 O O . SER A 1 186 ? -8.242 -5.471 -2.484 1.00 96.81 186 SER A O 1
ATOM 1496 N N . GLN A 1 187 ? -8.704 -3.844 -0.999 1.00 95.62 187 GLN A N 1
ATOM 1497 C CA . GLN A 1 187 ? -9.385 -2.935 -1.925 1.00 95.62 187 GLN A CA 1
ATOM 1498 C C . GLN A 1 187 ? -9.039 -1.480 -1.598 1.00 95.62 187 GLN A C 1
ATOM 1500 O O . GLN A 1 187 ? -8.999 -1.093 -0.430 1.00 95.62 187 GLN A O 1
ATOM 1505 N N . GLY A 1 188 ? -8.825 -0.665 -2.632 1.00 93.38 188 GLY A N 1
ATOM 1506 C CA . GLY A 1 188 ? -8.469 0.749 -2.479 1.00 93.38 188 GLY A CA 1
ATOM 1507 C C . GLY A 1 188 ? -7.016 0.991 -2.049 1.00 93.38 188 GLY A C 1
ATOM 1508 O O . GLY A 1 188 ? -6.730 1.899 -1.270 1.00 93.38 188 GLY A O 1
ATOM 1509 N N . ALA A 1 189 ? -6.083 0.151 -2.512 1.00 93.88 189 ALA A N 1
ATOM 1510 C CA . ALA A 1 189 ? -4.674 0.236 -2.123 1.00 93.88 189 ALA A CA 1
ATOM 1511 C C . ALA A 1 189 ? -4.005 1.559 -2.549 1.00 93.88 189 ALA A C 1
ATOM 1513 O O . ALA A 1 189 ? -3.147 2.061 -1.833 1.00 93.88 189 ALA A O 1
ATOM 1514 N N . THR A 1 190 ? -4.414 2.155 -3.673 1.00 91.75 190 THR A N 1
ATOM 1515 C CA . THR A 1 190 ? -3.965 3.490 -4.117 1.00 91.75 190 THR A CA 1
ATOM 1516 C C . THR A 1 190 ? -4.503 4.618 -3.233 1.00 91.75 190 THR A C 1
ATOM 1518 O O . THR A 1 190 ? -3.893 5.677 -3.137 1.00 91.75 190 THR A O 1
ATOM 1521 N N . GLU A 1 191 ? -5.607 4.378 -2.525 1.00 92.50 191 GLU A N 1
ATOM 1522 C CA . GLU A 1 191 ? -6.230 5.286 -1.558 1.00 92.50 191 GLU A CA 1
ATOM 1523 C C . GLU A 1 191 ? -5.872 4.913 -0.110 1.00 92.50 191 GLU A C 1
ATOM 1525 O O . GLU A 1 191 ? -6.601 5.241 0.825 1.00 92.50 191 GLU A O 1
ATOM 1530 N N . THR A 1 192 ? -4.767 4.198 0.099 1.00 94.88 192 THR A N 1
ATOM 1531 C CA . THR A 1 192 ? -4.321 3.781 1.431 1.00 94.88 192 THR A CA 1
ATOM 1532 C C . THR A 1 192 ? -3.091 4.571 1.850 1.00 94.88 192 THR A C 1
ATOM 1534 O O . THR A 1 192 ? -2.100 4.631 1.121 1.00 94.88 192 THR A O 1
ATOM 1537 N N . ALA A 1 193 ? -3.136 5.142 3.052 1.00 94.94 193 ALA A N 1
ATOM 1538 C CA . ALA A 1 193 ? -1.960 5.685 3.719 1.00 94.94 193 ALA A CA 1
ATOM 1539 C C . ALA A 1 193 ? -1.432 4.676 4.743 1.00 94.94 193 ALA A C 1
ATOM 1541 O O . ALA A 1 193 ? -2.205 4.109 5.514 1.00 94.94 193 ALA A O 1
ATOM 1542 N N . CYS A 1 194 ? -0.117 4.474 4.763 1.00 95.88 194 CYS A N 1
ATOM 1543 C CA . CYS A 1 194 ? 0.576 3.759 5.823 1.00 95.88 194 CYS A CA 1
ATOM 1544 C C . CYS A 1 194 ? 1.022 4.743 6.898 1.00 95.88 194 CYS A C 1
ATOM 1546 O O . CYS A 1 194 ? 1.716 5.715 6.605 1.00 95.88 194 CYS A O 1
ATOM 1548 N N . HIS A 1 195 ? 0.612 4.470 8.131 1.00 95.88 195 HIS A N 1
ATOM 1549 C CA . HIS A 1 195 ? 1.026 5.163 9.337 1.00 95.88 195 HIS A CA 1
ATOM 1550 C C . HIS A 1 195 ? 2.101 4.349 10.038 1.00 95.88 195 HIS A C 1
ATOM 1552 O O . HIS A 1 195 ? 1.942 3.144 10.224 1.00 95.88 195 HIS A O 1
ATOM 1558 N N . VAL A 1 196 ? 3.184 5.011 10.428 1.00 96.19 196 VAL A N 1
ATOM 1559 C CA . VAL A 1 196 ? 4.284 4.401 11.173 1.00 96.19 196 VAL A CA 1
ATOM 1560 C C . VAL A 1 196 ? 4.575 5.262 12.387 1.00 96.19 196 VAL A C 1
ATOM 1562 O O . VAL A 1 196 ? 4.748 6.478 12.270 1.00 96.19 196 VAL A O 1
ATOM 1565 N N . GLU A 1 197 ? 4.642 4.627 13.551 1.00 97.00 197 GLU A N 1
ATOM 1566 C CA . GLU A 1 197 ? 4.957 5.296 14.806 1.00 97.00 197 GLU A CA 1
ATOM 1567 C C . GLU A 1 197 ? 6.012 4.516 15.591 1.00 97.00 197 GLU A C 1
ATOM 1569 O O . GLU A 1 197 ? 5.956 3.291 15.676 1.00 97.00 197 GLU A O 1
ATOM 1574 N N . THR A 1 198 ? 6.950 5.240 16.193 1.00 97.69 198 THR A N 1
ATOM 1575 C CA . THR A 1 198 ? 7.796 4.780 17.299 1.00 97.69 198 THR A CA 1
ATOM 1576 C C . THR A 1 198 ? 7.707 5.802 18.416 1.00 97.69 198 THR A C 1
ATOM 1578 O O . THR A 1 198 ? 7.665 6.998 18.141 1.00 97.69 198 THR A O 1
ATOM 1581 N N . ASP A 1 199 ? 7.662 5.367 19.671 1.00 96.88 199 ASP A N 1
ATOM 1582 C CA . ASP A 1 199 ? 7.433 6.260 20.817 1.00 96.88 199 ASP A CA 1
ATOM 1583 C C . ASP A 1 199 ? 8.713 6.882 21.403 1.00 96.88 199 ASP A C 1
ATOM 1585 O O . ASP A 1 199 ? 8.635 7.843 22.164 1.00 96.88 199 ASP A O 1
ATOM 1589 N N . GLY A 1 200 ? 9.895 6.380 21.033 1.00 96.81 200 GLY A N 1
ATOM 1590 C CA . GLY A 1 200 ? 11.162 6.782 21.654 1.00 96.81 200 GLY A CA 1
ATOM 1591 C C . GLY A 1 200 ? 11.531 6.000 22.919 1.00 96.81 200 GLY A C 1
ATOM 1592 O O . GLY A 1 200 ? 12.629 6.178 23.441 1.00 96.81 200 GLY A O 1
ATOM 1593 N N . GLU A 1 201 ? 10.639 5.135 23.399 1.00 96.12 201 GLU A N 1
ATOM 1594 C CA . GLU A 1 201 ? 10.763 4.337 24.626 1.00 96.12 201 GLU A CA 1
ATOM 1595 C C . GLU A 1 201 ? 10.787 2.824 24.339 1.00 96.12 201 GLU A C 1
ATOM 1597 O O . GLU A 1 201 ? 10.942 2.003 25.244 1.00 96.12 201 GLU A O 1
ATOM 1602 N N . GLY A 1 202 ? 10.703 2.452 23.061 1.00 95.75 202 GLY A N 1
ATOM 1603 C CA . GLY A 1 202 ? 10.846 1.090 22.569 1.00 95.75 202 GLY A CA 1
ATOM 1604 C C . GLY A 1 202 ? 9.547 0.489 22.044 1.00 95.75 202 GLY A C 1
ATOM 1605 O O . GLY A 1 202 ? 9.563 -0.668 21.648 1.00 95.75 202 GLY A O 1
ATOM 1606 N N . SER A 1 203 ? 8.431 1.219 22.000 1.00 96.88 203 SER A N 1
ATOM 1607 C CA . SER A 1 203 ? 7.224 0.776 21.298 1.00 96.88 203 SER A CA 1
ATOM 1608 C C . SER A 1 203 ? 7.197 1.269 19.855 1.00 96.88 203 SER A C 1
ATOM 1610 O O . SER A 1 203 ? 7.692 2.350 19.526 1.00 96.88 203 SER A O 1
ATOM 1612 N N . GLY A 1 204 ? 6.571 0.482 18.981 1.00 97.31 204 GLY A N 1
ATOM 1613 C CA . GLY A 1 204 ? 6.281 0.905 17.620 1.00 97.31 204 GLY A CA 1
ATOM 1614 C C . GLY A 1 204 ? 5.021 0.277 17.052 1.00 97.31 204 GLY A C 1
ATOM 1615 O O . GLY A 1 204 ? 4.464 -0.660 17.620 1.00 97.31 204 GLY A O 1
ATOM 1616 N N . SER A 1 205 ? 4.560 0.815 15.929 1.00 97.25 205 SER A N 1
ATOM 1617 C CA . SER A 1 205 ? 3.401 0.306 15.199 1.00 97.25 205 SER A CA 1
ATOM 1618 C C . SER A 1 205 ? 3.484 0.640 13.712 1.00 97.25 205 SER A C 1
ATOM 1620 O O . SER A 1 205 ? 4.158 1.591 13.301 1.00 97.25 205 SER A O 1
ATOM 1622 N N . ALA A 1 206 ? 2.775 -0.151 12.911 1.00 97.31 206 ALA A N 1
ATOM 1623 C CA . ALA A 1 206 ? 2.437 0.199 11.541 1.00 97.31 206 ALA A CA 1
ATOM 1624 C C . ALA A 1 206 ? 0.976 -0.141 11.268 1.00 97.31 206 ALA A C 1
ATOM 1626 O O . ALA A 1 206 ? 0.525 -1.253 11.545 1.00 97.31 206 ALA A O 1
ATOM 1627 N N . SER A 1 207 ? 0.240 0.809 10.714 1.00 97.19 207 SER A N 1
ATOM 1628 C CA . SER A 1 207 ? -1.206 0.720 10.514 1.00 97.19 207 SER A CA 1
ATOM 1629 C C . SER A 1 207 ? -1.626 1.434 9.235 1.00 97.19 207 SER A C 1
ATOM 1631 O O . SER A 1 207 ? -0.812 2.100 8.589 1.00 97.19 207 SER A O 1
ATOM 1633 N N . PHE A 1 208 ? -2.878 1.244 8.816 1.00 97.62 208 PHE A N 1
ATOM 1634 C CA . PHE A 1 208 ? -3.415 1.817 7.584 1.00 97.62 208 PHE A CA 1
ATOM 1635 C C . PHE A 1 208 ? -4.585 2.754 7.852 1.00 97.62 208 PHE A C 1
ATOM 1637 O O . PHE A 1 208 ? -5.410 2.520 8.732 1.00 97.62 208 PHE A O 1
ATOM 1644 N N . ALA A 1 209 ? -4.686 3.794 7.030 1.00 97.06 209 ALA A N 1
ATOM 1645 C CA . ALA A 1 209 ? -5.860 4.644 6.956 1.00 97.06 209 ALA A CA 1
ATOM 1646 C C . ALA A 1 209 ? -6.427 4.676 5.544 1.00 97.06 209 ALA A C 1
ATOM 1648 O O . ALA A 1 209 ? -5.693 4.725 4.553 1.00 97.06 209 ALA A O 1
ATOM 1649 N N . PHE A 1 210 ? -7.754 4.717 5.472 1.00 97.06 210 PHE A N 1
ATOM 1650 C CA . PHE A 1 210 ? -8.483 5.057 4.264 1.00 97.06 210 PHE A CA 1
ATOM 1651 C C . PHE A 1 210 ? -8.217 6.530 3.958 1.00 97.06 210 PHE A C 1
ATOM 1653 O O . PHE A 1 210 ? -8.774 7.415 4.609 1.00 97.06 210 PHE A O 1
ATOM 1660 N N . ASN A 1 211 ? -7.338 6.804 2.998 1.00 94.69 211 ASN A N 1
ATOM 1661 C CA . ASN A 1 211 ? -7.056 8.152 2.539 1.00 94.69 211 ASN A CA 1
ATOM 1662 C C . ASN A 1 211 ? -8.066 8.542 1.461 1.00 94.69 211 ASN A C 1
ATOM 1664 O O . ASN A 1 211 ? -8.129 7.960 0.383 1.00 94.69 211 ASN A O 1
ATOM 1668 N N . LEU A 1 212 ? -8.883 9.538 1.760 1.00 94.62 212 LEU A N 1
ATOM 1669 C CA . LEU A 1 212 ? -9.968 9.962 0.891 1.00 94.62 212 LEU A CA 1
ATOM 1670 C C . LEU A 1 212 ? -9.550 11.098 -0.037 1.00 94.62 212 LEU A C 1
ATOM 1672 O O . LEU A 1 212 ? -10.071 11.184 -1.147 1.00 94.62 212 LEU A O 1
ATOM 1676 N N . ARG A 1 213 ? -8.658 11.984 0.428 1.00 92.19 213 ARG A N 1
ATOM 1677 C CA . ARG A 1 213 ? -8.246 13.210 -0.272 1.00 92.19 213 ARG A CA 1
ATOM 1678 C C . ARG A 1 213 ? -6.840 13.632 0.133 1.00 92.19 213 ARG A C 1
ATOM 1680 O O . ARG A 1 213 ? -6.434 13.401 1.267 1.00 92.19 213 ARG A O 1
ATOM 1687 N N . GLN A 1 214 ? -6.136 14.313 -0.764 1.00 87.69 214 GLN A N 1
ATOM 1688 C CA . GLN A 1 214 ? -4.876 14.998 -0.451 1.00 87.69 214 GLN A CA 1
ATOM 1689 C C . GLN A 1 214 ? -5.070 16.510 -0.399 1.00 87.69 214 GLN A C 1
ATOM 1691 O O . GLN A 1 214 ? -4.502 17.202 0.448 1.00 87.69 214 GLN A O 1
ATOM 1696 N N . TYR A 1 215 ? -5.924 17.019 -1.279 1.00 89.88 215 TYR A N 1
ATOM 1697 C CA . TYR A 1 215 ? -6.286 18.415 -1.379 1.00 89.88 215 TYR A CA 1
ATOM 1698 C C . TYR A 1 215 ? -7.793 18.595 -1.229 1.00 89.88 215 TYR A C 1
ATOM 1700 O O . TYR A 1 215 ? -8.606 17.728 -1.541 1.00 89.88 215 TYR A O 1
ATOM 1708 N N . TRP A 1 216 ? -8.182 19.788 -0.779 1.00 91.00 216 TRP A N 1
ATOM 1709 C CA . TRP A 1 216 ? -9.584 20.158 -0.603 1.00 91.00 216 TRP A CA 1
ATOM 1710 C C . TRP A 1 216 ? -10.487 19.847 -1.812 1.00 91.00 216 TRP A C 1
ATOM 1712 O O . TRP A 1 216 ? -11.567 19.300 -1.584 1.00 91.00 216 TRP A O 1
ATOM 1722 N N . PRO A 1 217 ? -10.122 20.191 -3.067 1.00 91.12 217 PRO A N 1
ATOM 1723 C CA . PRO A 1 217 ? -11.003 19.981 -4.211 1.00 91.12 217 PRO A CA 1
ATOM 1724 C C . PRO A 1 217 ? -11.071 18.524 -4.672 1.00 91.12 217 PRO A C 1
ATOM 1726 O O . PRO A 1 21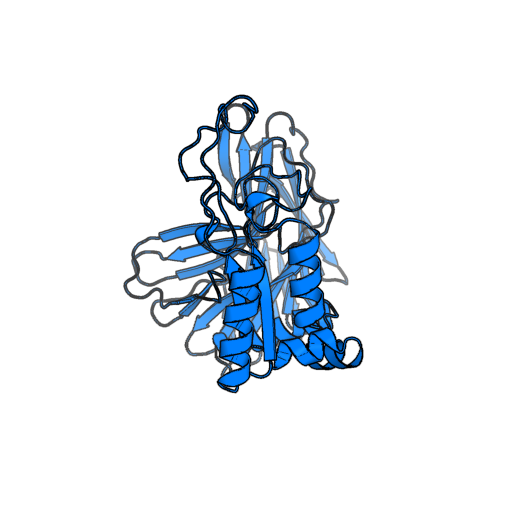7 ? -11.893 18.238 -5.542 1.00 91.12 217 PRO A O 1
ATOM 1729 N N . ASP A 1 218 ? -10.250 17.626 -4.118 1.00 91.44 218 ASP A N 1
ATOM 1730 C CA . ASP A 1 218 ? -10.150 16.261 -4.618 1.00 91.44 218 ASP A CA 1
ATOM 1731 C C . ASP A 1 218 ? -11.515 15.560 -4.561 1.00 91.44 218 ASP A C 1
ATOM 1733 O O . ASP A 1 218 ? -12.236 15.641 -3.546 1.00 91.44 218 ASP A O 1
ATOM 1737 N N . PRO A 1 219 ? -11.911 14.898 -5.662 1.00 89.81 219 PRO A N 1
ATOM 1738 C CA . PRO A 1 219 ? -13.119 14.101 -5.677 1.00 89.81 219 PRO A CA 1
ATOM 1739 C C . PRO A 1 219 ? -12.930 12.862 -4.802 1.00 89.81 219 PRO A C 1
ATOM 1741 O O . PRO A 1 219 ? -11.823 12.364 -4.617 1.00 89.81 219 PRO A O 1
ATOM 1744 N N . LEU A 1 220 ? -14.039 12.328 -4.298 1.00 87.94 220 LEU A N 1
ATOM 1745 C CA . LEU A 1 220 ? -14.023 11.025 -3.649 1.00 87.94 220 LEU A CA 1
ATOM 1746 C C . LEU A 1 220 ? -14.079 9.928 -4.706 1.00 87.94 220 LEU A C 1
ATOM 1748 O O . LEU A 1 220 ? -14.951 9.941 -5.575 1.00 87.94 220 LEU A O 1
ATOM 1752 N N . PHE A 1 221 ? -13.178 8.957 -4.597 1.00 85.75 221 PHE A N 1
ATOM 1753 C CA . PHE A 1 221 ? -13.280 7.725 -5.367 1.00 85.75 221 PHE A CA 1
ATOM 1754 C C . PHE A 1 221 ? -14.422 6.855 -4.824 1.00 85.75 221 PHE A C 1
ATOM 1756 O O . PHE A 1 221 ? -14.494 6.614 -3.614 1.00 85.75 221 PHE A O 1
ATOM 1763 N N . TRP A 1 222 ? -15.294 6.391 -5.725 1.00 85.31 222 TRP A N 1
ATOM 1764 C CA . TRP A 1 222 ? -16.558 5.715 -5.398 1.00 85.31 222 TRP A CA 1
ATOM 1765 C C . TRP A 1 222 ? -16.413 4.252 -4.963 1.00 85.31 222 TRP A C 1
ATOM 1767 O O . TRP A 1 222 ? -17.393 3.650 -4.532 1.00 85.31 222 TRP A O 1
ATOM 1777 N N . GLY A 1 223 ? -15.220 3.669 -5.082 1.00 88.81 223 GLY A N 1
ATOM 1778 C CA . GLY A 1 223 ? -14.975 2.293 -4.657 1.00 88.81 223 GLY A CA 1
ATOM 1779 C C . GLY A 1 223 ? -15.029 2.115 -3.139 1.00 88.81 223 GLY A C 1
ATOM 1780 O O . GLY A 1 223 ? -14.671 3.017 -2.373 1.00 88.81 223 GLY A O 1
ATOM 1781 N N . THR A 1 224 ? -15.445 0.922 -2.715 1.00 93.25 224 THR A N 1
ATOM 1782 C CA . THR A 1 224 ? -15.258 0.447 -1.341 1.00 93.25 224 THR A CA 1
ATOM 1783 C C . THR A 1 224 ? -13.769 0.283 -1.062 1.00 93.25 224 THR A C 1
ATOM 1785 O O . THR A 1 224 ? -13.003 -0.152 -1.923 1.00 93.25 224 THR A O 1
ATOM 1788 N N . ARG A 1 225 ? -13.359 0.648 0.150 1.00 95.69 225 ARG A N 1
ATOM 1789 C CA . ARG A 1 225 ? -12.005 0.404 0.648 1.00 95.69 225 ARG A CA 1
ATOM 1790 C C . ARG A 1 225 ? -12.073 -0.695 1.692 1.00 95.69 225 ARG A C 1
ATOM 1792 O O . ARG A 1 225 ? -13.016 -0.722 2.482 1.00 95.69 225 ARG A O 1
ATOM 1799 N N . GLN A 1 226 ? -11.093 -1.587 1.674 1.00 97.75 226 GLN A N 1
ATOM 1800 C CA . GLN A 1 226 ? -11.090 -2.766 2.528 1.00 97.75 226 GLN A CA 1
ATOM 1801 C C . GLN A 1 226 ? -9.685 -3.028 3.059 1.00 97.75 226 GLN A C 1
ATOM 1803 O O . GLN A 1 226 ? -8.730 -3.129 2.285 1.00 97.75 226 GLN A O 1
ATOM 1808 N N . PHE A 1 227 ? -9.591 -3.189 4.377 1.00 98.62 227 PHE A N 1
ATOM 1809 C CA . PHE A 1 227 ? -8.410 -3.709 5.055 1.00 98.62 227 PHE A CA 1
ATOM 1810 C C . PHE A 1 227 ? -8.710 -5.087 5.631 1.00 98.62 227 PHE A C 1
ATOM 1812 O O . PHE A 1 227 ? -9.764 -5.293 6.228 1.00 98.62 227 PHE A O 1
ATOM 1819 N N . ARG A 1 228 ? -7.777 -6.028 5.476 1.00 98.50 228 ARG A N 1
ATOM 1820 C CA . ARG A 1 228 ? -7.834 -7.343 6.125 1.00 98.50 228 ARG A CA 1
ATOM 1821 C C . ARG A 1 228 ? -6.728 -7.446 7.164 1.00 98.50 228 ARG A C 1
ATOM 1823 O O . ARG A 1 228 ? -5.564 -7.232 6.836 1.00 98.50 228 ARG A O 1
ATOM 1830 N N . TYR A 1 229 ? -7.100 -7.780 8.390 1.00 98.56 229 TYR A N 1
ATOM 1831 C CA . TYR A 1 229 ? -6.227 -8.011 9.532 1.00 98.56 229 TYR A CA 1
ATOM 1832 C C . TYR A 1 229 ? -6.091 -9.521 9.730 1.00 98.56 229 TYR A C 1
ATOM 1834 O O . TYR A 1 229 ? -7.078 -10.229 9.951 1.00 98.56 229 TYR A O 1
ATOM 1842 N N . ILE A 1 230 ? -4.862 -10.013 9.603 1.00 98.12 230 ILE A N 1
ATOM 1843 C CA . ILE A 1 230 ? -4.565 -11.426 9.379 1.00 98.12 230 ILE A CA 1
ATOM 1844 C C . ILE A 1 230 ? -3.571 -11.891 10.444 1.00 98.12 230 ILE A C 1
ATOM 1846 O O . ILE A 1 230 ? -2.389 -11.534 10.360 1.00 98.12 230 ILE A O 1
ATOM 1850 N N . PRO A 1 231 ? -4.019 -12.657 11.453 1.00 97.38 231 PRO A N 1
ATOM 1851 C CA . PRO A 1 231 ? -3.132 -13.165 12.485 1.00 97.38 231 PRO A CA 1
ATOM 1852 C C . PRO A 1 231 ? -2.277 -14.319 11.954 1.00 97.38 231 PRO A C 1
ATOM 1854 O O . PRO A 1 231 ? -2.760 -15.231 11.268 1.00 97.38 231 PRO A O 1
ATOM 1857 N N . PHE A 1 232 ? -1.008 -14.327 12.333 1.00 96.50 232 PHE A N 1
ATOM 1858 C CA . PHE A 1 232 ? -0.090 -15.429 12.080 1.00 96.50 232 PHE A CA 1
ATOM 1859 C C . PHE A 1 232 ? 0.646 -15.824 13.349 1.00 96.50 232 PHE A C 1
ATOM 1861 O O . PHE A 1 232 ? 0.741 -15.060 14.304 1.00 96.50 232 PHE A O 1
ATOM 1868 N N . ALA A 1 233 ? 1.144 -17.051 13.349 1.00 94.25 233 ALA A N 1
ATOM 1869 C CA . ALA A 1 233 ? 1.774 -17.677 14.492 1.00 94.25 233 ALA A CA 1
ATOM 1870 C C . ALA A 1 233 ? 3.058 -18.369 14.049 1.00 94.25 233 ALA A C 1
ATOM 1872 O O . ALA A 1 233 ? 3.214 -18.717 12.873 1.00 94.25 233 ALA A O 1
ATOM 1873 N N . GLN A 1 234 ? 3.935 -18.653 15.009 1.00 91.31 234 GLN A N 1
ATOM 1874 C CA . GLN A 1 234 ? 5.079 -19.518 14.750 1.00 91.31 234 GLN A CA 1
ATOM 1875 C C . GLN A 1 234 ? 4.648 -20.866 14.129 1.00 91.31 234 GLN A C 1
ATOM 1877 O O . GLN A 1 234 ? 3.595 -21.408 14.483 1.00 91.31 234 GLN A O 1
ATOM 1882 N N . PRO A 1 235 ? 5.465 -21.448 13.229 1.00 91.94 235 PRO A N 1
ATOM 1883 C CA . PRO A 1 235 ? 6.832 -21.046 12.883 1.00 91.94 235 PRO A CA 1
ATOM 1884 C C . PRO A 1 235 ? 6.936 -20.020 11.742 1.00 91.94 235 PRO A C 1
ATOM 1886 O O . PRO A 1 235 ? 8.049 -19.765 11.289 1.00 91.94 235 PRO A O 1
ATOM 1889 N N . ASP A 1 236 ? 5.827 -19.472 11.236 1.00 94.19 236 ASP A N 1
ATOM 1890 C CA . ASP A 1 236 ? 5.905 -18.422 10.218 1.00 94.19 236 ASP A CA 1
ATOM 1891 C C . ASP A 1 236 ? 6.416 -17.115 10.859 1.00 94.19 236 ASP A C 1
ATOM 1893 O O . ASP A 1 236 ? 5.881 -16.666 11.872 1.00 94.19 236 ASP A O 1
ATOM 1897 N N . ASP A 1 237 ? 7.439 -16.503 10.260 1.00 94.12 237 ASP A N 1
ATOM 1898 C CA . ASP A 1 237 ? 7.871 -15.137 10.586 1.00 94.12 237 ASP A CA 1
ATOM 1899 C C . ASP A 1 237 ? 7.163 -14.095 9.709 1.00 94.12 237 ASP A C 1
ATOM 1901 O O . ASP A 1 237 ? 6.613 -14.408 8.645 1.00 94.12 237 ASP A O 1
ATOM 1905 N N . ILE A 1 238 ? 7.217 -12.835 10.142 1.00 96.31 238 ILE A N 1
ATOM 1906 C CA . ILE A 1 238 ? 6.589 -11.691 9.479 1.00 96.31 238 ILE A CA 1
ATOM 1907 C C . ILE A 1 238 ? 6.938 -11.581 7.996 1.00 96.31 238 ILE A C 1
ATOM 1909 O O . ILE A 1 238 ? 6.064 -11.270 7.188 1.00 96.31 238 ILE A O 1
ATOM 1913 N N . VAL A 1 239 ? 8.177 -11.864 7.591 1.00 95.31 239 VAL A N 1
ATOM 1914 C CA . VAL A 1 239 ? 8.605 -11.704 6.196 1.00 95.31 239 VAL A CA 1
ATOM 1915 C C . VAL A 1 239 ? 8.014 -12.817 5.338 1.00 95.31 239 VAL A C 1
ATOM 1917 O O . VAL A 1 239 ? 7.388 -12.550 4.309 1.00 95.31 239 VAL A O 1
ATOM 1920 N N . HIS A 1 240 ? 8.171 -14.074 5.753 1.00 95.38 240 HIS A N 1
ATOM 1921 C CA . HIS A 1 240 ? 7.672 -15.208 4.979 1.00 95.38 240 HIS A CA 1
ATOM 1922 C C . HIS A 1 240 ? 6.144 -15.251 4.943 1.00 95.38 240 HIS A C 1
ATOM 1924 O O . HIS A 1 240 ? 5.572 -15.548 3.887 1.00 95.38 240 HIS A O 1
ATOM 1930 N N . PHE A 1 241 ? 5.476 -14.940 6.056 1.00 96.88 241 PHE A N 1
ATOM 1931 C CA . PHE A 1 241 ? 4.020 -14.896 6.112 1.00 96.88 241 PHE A CA 1
ATOM 1932 C C . PHE A 1 241 ? 3.459 -13.821 5.179 1.00 96.88 241 PHE A C 1
ATOM 1934 O O . PHE A 1 241 ? 2.649 -14.127 4.295 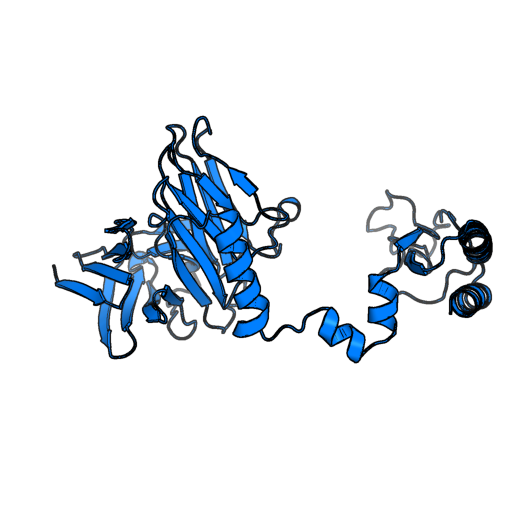1.00 96.88 241 PHE A O 1
ATOM 1941 N N . THR A 1 242 ? 3.933 -12.576 5.320 1.00 96.88 242 THR A N 1
ATOM 1942 C CA . THR A 1 242 ? 3.442 -11.445 4.517 1.00 96.88 2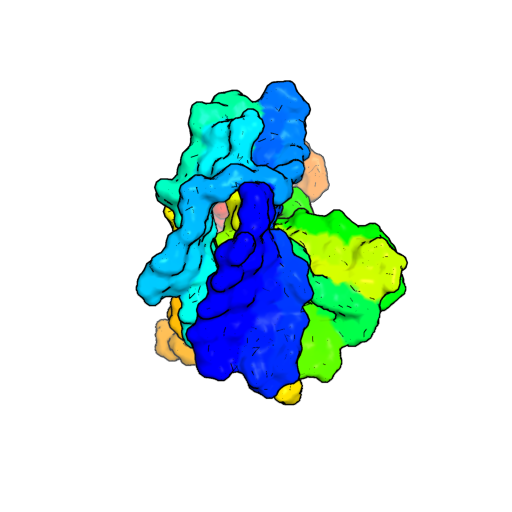42 THR A CA 1
ATOM 1943 C C . THR A 1 242 ? 3.690 -11.666 3.030 1.00 96.88 242 THR A C 1
ATOM 1945 O O . THR A 1 242 ? 2.773 -11.486 2.227 1.00 96.88 242 THR A O 1
ATOM 1948 N N . ALA A 1 243 ? 4.872 -12.157 2.642 1.00 96.50 243 ALA A N 1
ATOM 1949 C CA . ALA A 1 243 ? 5.185 -12.458 1.249 1.00 96.50 243 ALA A CA 1
ATOM 1950 C C . ALA A 1 243 ? 4.266 -13.544 0.661 1.00 96.50 243 ALA A C 1
ATOM 1952 O O . ALA A 1 243 ? 3.760 -13.391 -0.455 1.00 96.50 243 ALA A O 1
ATOM 1953 N N . LYS A 1 244 ? 4.000 -14.632 1.402 1.00 96.94 244 LYS A N 1
ATOM 1954 C CA . LYS A 1 244 ? 3.078 -15.695 0.961 1.00 96.94 244 LYS A CA 1
ATOM 1955 C C . LYS A 1 244 ? 1.647 -15.176 0.824 1.00 96.94 244 LYS A C 1
ATOM 1957 O O . LYS A 1 244 ? 0.997 -15.463 -0.184 1.00 96.94 244 LYS A O 1
ATOM 1962 N N . ARG A 1 245 ? 1.147 -14.419 1.805 1.00 96.88 245 ARG A N 1
ATOM 1963 C CA . ARG A 1 245 ? -0.226 -13.894 1.779 1.00 96.88 245 ARG A CA 1
ATOM 1964 C C . ARG A 1 245 ? -0.414 -12.832 0.701 1.00 96.88 245 ARG A C 1
ATOM 1966 O O . ARG A 1 245 ? -1.434 -12.864 0.012 1.00 96.88 245 ARG A O 1
ATOM 1973 N N . LEU A 1 246 ? 0.572 -11.957 0.499 1.00 96.56 246 LEU A N 1
ATOM 1974 C CA . LEU A 1 246 ? 0.573 -10.988 -0.595 1.00 96.56 246 LEU A CA 1
ATOM 1975 C C . LEU A 1 246 ? 0.627 -11.689 -1.956 1.00 96.56 246 LEU A C 1
ATOM 1977 O O . LEU A 1 246 ? -0.100 -11.312 -2.870 1.00 96.56 246 LEU A O 1
ATOM 1981 N N . ARG A 1 247 ? 1.430 -12.751 -2.100 1.00 96.50 247 ARG A N 1
ATOM 1982 C CA . ARG A 1 247 ? 1.441 -13.561 -3.325 1.00 96.50 247 ARG A CA 1
ATOM 1983 C C . ARG A 1 247 ? 0.065 -14.160 -3.617 1.00 96.50 247 ARG A C 1
ATOM 1985 O O . ARG A 1 247 ? -0.379 -14.067 -4.758 1.00 96.50 247 ARG A O 1
ATOM 1992 N N . ARG A 1 248 ? -0.605 -14.738 -2.612 1.00 95.94 248 ARG A N 1
ATOM 1993 C CA . ARG A 1 248 ? -1.990 -15.225 -2.748 1.00 95.94 248 ARG A CA 1
ATOM 1994 C C . ARG A 1 248 ? -2.943 -14.100 -3.129 1.00 95.94 248 ARG A C 1
ATOM 1996 O O . ARG A 1 248 ? -3.727 -14.277 -4.041 1.00 95.94 248 ARG A O 1
ATOM 2003 N N . HIS A 1 249 ? -2.809 -12.918 -2.531 1.00 96.12 249 HIS A N 1
ATOM 2004 C CA . HIS A 1 249 ? -3.625 -11.769 -2.921 1.00 96.12 249 HIS A CA 1
ATOM 2005 C C . HIS A 1 249 ? -3.456 -11.411 -4.405 1.00 96.12 249 HIS A C 1
ATOM 2007 O O . HIS A 1 249 ? -4.423 -11.275 -5.145 1.00 96.12 249 HIS A O 1
ATOM 2013 N N . VAL A 1 250 ? -2.213 -11.320 -4.876 1.00 95.62 250 VAL A N 1
ATOM 2014 C CA . VAL A 1 250 ? -1.925 -10.994 -6.278 1.00 95.62 250 VAL A CA 1
ATOM 2015 C C . VAL A 1 250 ? -2.430 -12.081 -7.234 1.00 95.62 250 VAL A C 1
ATOM 2017 O O . VAL A 1 250 ? -2.938 -11.761 -8.308 1.00 95.62 250 VAL A O 1
ATOM 2020 N N . MET A 1 251 ? -2.278 -13.354 -6.877 1.00 95.56 251 MET A N 1
ATOM 2021 C CA . MET A 1 251 ? -2.627 -14.469 -7.760 1.00 95.56 251 MET A CA 1
ATOM 2022 C C . MET A 1 251 ? -4.105 -14.847 -7.700 1.00 95.56 251 MET A C 1
ATOM 2024 O O . MET A 1 251 ? -4.739 -14.959 -8.745 1.00 95.56 251 MET A O 1
ATOM 2028 N N . ASP A 1 252 ? -4.630 -15.036 -6.498 1.00 94.06 252 ASP A N 1
ATOM 2029 C CA . ASP A 1 252 ? -5.940 -15.624 -6.246 1.00 94.06 252 ASP A CA 1
ATOM 2030 C C . ASP A 1 252 ? -7.004 -14.519 -6.185 1.00 94.06 252 ASP A C 1
ATOM 2032 O O . ASP A 1 252 ? -7.981 -14.575 -6.930 1.00 94.06 252 ASP A O 1
ATOM 2036 N N . ASP A 1 253 ? -6.774 -13.466 -5.387 1.00 93.19 253 ASP A N 1
ATOM 2037 C CA . ASP A 1 253 ? -7.756 -12.384 -5.203 1.00 93.19 253 ASP A CA 1
ATOM 2038 C C . ASP A 1 253 ? -7.809 -11.456 -6.439 1.00 93.19 253 ASP A C 1
ATOM 2040 O O . ASP A 1 253 ? -8.882 -11.064 -6.893 1.00 93.19 253 ASP A O 1
ATOM 2044 N N . LEU A 1 254 ? -6.647 -11.108 -7.014 1.00 94.56 254 LEU A N 1
ATOM 2045 C CA . LEU A 1 254 ? -6.536 -10.203 -8.172 1.00 94.56 254 LEU A CA 1
ATOM 2046 C C . LEU A 1 254 ? -6.416 -10.921 -9.527 1.00 94.56 254 LEU A C 1
ATOM 2048 O O . LEU A 1 254 ? -6.331 -10.250 -10.565 1.00 94.56 254 LEU A O 1
ATOM 2052 N N . GLY A 1 255 ? -6.353 -12.256 -9.534 1.00 95.69 255 GLY A N 1
ATOM 2053 C CA . GLY A 1 255 ? -6.300 -13.062 -10.755 1.00 95.69 255 GLY A CA 1
ATOM 2054 C C . GLY A 1 255 ? -5.089 -12.776 -11.650 1.00 95.69 255 GLY A C 1
ATOM 2055 O O . GLY A 1 255 ? -5.193 -12.886 -12.874 1.00 95.69 255 GLY A O 1
ATOM 2056 N N . LYS A 1 256 ? -3.951 -12.322 -11.099 1.00 95.25 256 LYS A N 1
ATOM 2057 C CA . LYS A 1 256 ? -2.796 -11.946 -11.929 1.00 95.25 256 LYS A CA 1
ATOM 2058 C C . LYS A 1 256 ? -2.033 -13.193 -12.392 1.00 95.25 256 LYS A C 1
ATOM 2060 O O . LYS A 1 256 ? -1.559 -13.963 -11.555 1.00 95.25 256 LYS A O 1
ATOM 2065 N N . PRO A 1 257 ? -1.814 -13.361 -13.711 1.00 93.88 257 PRO A N 1
ATOM 2066 C CA . PRO A 1 257 ? -1.093 -14.514 -14.226 1.00 93.88 257 PRO A CA 1
ATOM 2067 C C . PRO A 1 257 ? 0.396 -14.417 -13.902 1.00 93.88 257 PRO A C 1
ATOM 2069 O O . PRO A 1 257 ? 0.994 -13.330 -13.923 1.00 93.88 257 PRO A O 1
ATOM 2072 N N . THR A 1 258 ? 0.996 -15.579 -13.663 1.00 93.31 258 THR A N 1
ATOM 2073 C CA . THR A 1 258 ? 2.437 -15.750 -13.462 1.00 93.31 258 THR A CA 1
ATOM 2074 C C . THR A 1 258 ? 3.220 -15.504 -14.752 1.00 93.31 258 THR A C 1
ATOM 2076 O O . THR A 1 258 ? 2.678 -15.579 -15.854 1.00 93.31 258 THR A O 1
ATOM 2079 N N . LEU A 1 259 ? 4.531 -15.273 -14.636 1.00 93.50 259 LEU A N 1
ATOM 2080 C CA . LEU A 1 259 ? 5.414 -15.182 -15.807 1.00 93.50 259 LEU A CA 1
ATOM 2081 C C . LEU A 1 259 ? 5.450 -16.488 -16.621 1.00 93.50 259 LEU A C 1
ATOM 2083 O O . LEU A 1 259 ? 5.540 -16.425 -17.842 1.00 93.50 259 LEU A O 1
ATOM 2087 N N . ASN A 1 260 ? 5.305 -17.650 -15.969 1.00 92.75 260 ASN A N 1
ATOM 2088 C CA . ASN A 1 260 ? 5.232 -18.947 -16.651 1.00 92.75 260 ASN A CA 1
ATOM 2089 C C . ASN A 1 260 ? 3.968 -19.100 -17.505 1.00 92.75 260 ASN A C 1
ATOM 2091 O O . ASN A 1 260 ? 4.040 -19.685 -18.572 1.00 92.75 260 ASN A O 1
ATOM 2095 N N . GLN A 1 261 ? 2.836 -18.543 -17.078 1.00 93.75 261 GLN A N 1
ATOM 2096 C CA . GLN A 1 261 ? 1.630 -18.523 -17.911 1.00 93.75 261 GLN A CA 1
ATOM 2097 C C . GLN A 1 261 ? 1.783 -17.518 -19.060 1.00 93.75 261 GLN A C 1
ATOM 2099 O O . GLN A 1 261 ? 1.494 -17.828 -20.207 1.00 93.75 261 GLN A O 1
ATOM 2104 N N . ARG A 1 262 ? 2.328 -16.324 -18.786 1.00 95.31 262 ARG A N 1
ATOM 2105 C CA . ARG A 1 262 ? 2.507 -15.287 -19.819 1.00 95.31 262 ARG A CA 1
ATOM 2106 C C . ARG A 1 262 ? 3.462 -15.701 -20.944 1.00 95.31 262 ARG A C 1
ATOM 2108 O O . ARG A 1 262 ? 3.246 -15.298 -22.080 1.00 95.31 262 ARG A O 1
ATOM 2115 N N . ARG A 1 263 ? 4.507 -16.489 -20.655 1.00 96.25 263 ARG A N 1
ATOM 2116 C CA . ARG A 1 263 ? 5.437 -16.994 -21.689 1.00 96.25 263 ARG A CA 1
ATOM 2117 C C . ARG A 1 263 ? 4.808 -18.039 -22.617 1.00 96.25 263 ARG A C 1
ATOM 2119 O O . ARG A 1 263 ? 5.302 -18.211 -23.723 1.00 96.25 263 ARG A O 1
ATOM 2126 N N . GLU A 1 264 ? 3.742 -18.725 -22.194 1.00 94.12 264 GLU A N 1
ATOM 2127 C CA . GLU A 1 264 ? 2.995 -19.644 -23.071 1.00 94.12 264 GLU A CA 1
ATOM 2128 C C . GLU A 1 264 ? 2.214 -18.869 -24.145 1.00 94.12 264 GLU A C 1
ATOM 2130 O O . GLU A 1 264 ? 2.018 -19.369 -25.251 1.00 94.12 264 GLU A O 1
ATOM 2135 N N . GLU A 1 265 ? 1.815 -17.630 -23.840 1.00 94.44 265 GLU A N 1
ATOM 2136 C CA . GLU A 1 265 ? 1.040 -16.756 -24.728 1.00 94.44 265 GLU A CA 1
ATOM 2137 C C . GLU A 1 265 ? 1.908 -15.779 -25.544 1.00 94.44 265 GLU A C 1
ATOM 2139 O O . GLU A 1 265 ? 1.455 -15.282 -26.575 1.00 94.44 265 GLU A O 1
ATOM 2144 N N . SER A 1 266 ? 3.142 -15.487 -25.108 1.00 95.75 266 SER A N 1
ATOM 2145 C CA . SER A 1 266 ? 4.046 -14.540 -25.776 1.00 95.75 266 SER A CA 1
ATOM 2146 C C . SER A 1 266 ? 5.492 -15.057 -25.835 1.00 95.75 266 SER A C 1
ATOM 2148 O O . SER A 1 266 ? 6.169 -15.113 -24.799 1.00 95.75 266 SER A O 1
ATOM 2150 N N . PRO A 1 267 ? 6.018 -15.370 -27.039 1.00 93.88 267 PRO A N 1
ATOM 2151 C CA . PRO A 1 267 ? 7.428 -15.720 -27.212 1.00 93.88 267 PRO A CA 1
ATOM 2152 C C . PRO A 1 267 ? 8.370 -14.552 -26.875 1.00 93.88 267 PRO A C 1
ATOM 2154 O O . PRO A 1 267 ? 9.520 -14.772 -26.504 1.00 93.88 267 PRO A O 1
ATOM 2157 N N . GLU A 1 268 ? 7.901 -13.304 -26.945 1.00 94.00 268 GLU A N 1
ATOM 2158 C CA . GLU A 1 268 ? 8.667 -12.130 -26.519 1.00 94.00 268 GLU A CA 1
ATOM 2159 C C . GLU A 1 268 ? 8.871 -12.120 -24.999 1.00 94.00 268 GLU A C 1
ATOM 2161 O O . GLU A 1 268 ? 9.973 -11.834 -24.530 1.00 94.00 268 GLU A O 1
ATOM 2166 N N . VAL A 1 269 ? 7.843 -12.483 -24.220 1.00 95.06 269 VAL A N 1
ATOM 2167 C CA . VAL A 1 269 ? 7.981 -12.678 -22.768 1.00 95.06 269 VAL A CA 1
ATOM 2168 C C . VAL A 1 269 ? 8.955 -13.815 -22.480 1.00 95.06 269 VAL A C 1
ATOM 2170 O O . VAL A 1 269 ? 9.820 -13.657 -21.623 1.00 95.06 269 VAL A O 1
ATOM 2173 N N . ASP A 1 270 ? 8.854 -14.929 -23.209 1.00 95.12 270 ASP A N 1
ATOM 2174 C CA . ASP A 1 270 ? 9.779 -16.058 -23.075 1.00 95.12 270 ASP A CA 1
ATOM 2175 C C . ASP A 1 270 ? 11.240 -15.637 -23.278 1.00 95.12 270 ASP A C 1
ATOM 2177 O O . ASP A 1 270 ? 12.098 -15.907 -22.435 1.00 95.12 270 ASP A O 1
ATOM 2181 N N . TYR A 1 271 ? 11.502 -14.886 -24.351 1.00 94.69 271 TYR A N 1
ATOM 2182 C CA . TYR A 1 271 ? 12.820 -14.332 -24.636 1.00 94.69 271 TYR A CA 1
ATOM 2183 C C . TYR A 1 271 ? 13.297 -13.399 -23.517 1.00 94.69 271 TYR A C 1
ATOM 2185 O O . TYR A 1 271 ? 14.438 -13.502 -23.062 1.00 94.69 271 TYR A O 1
ATOM 2193 N N . MET A 1 272 ? 12.423 -12.506 -23.037 1.00 94.44 272 MET A N 1
ATOM 2194 C CA . MET A 1 272 ? 12.753 -11.546 -21.982 1.00 94.44 272 MET A CA 1
ATOM 2195 C C . MET A 1 272 ? 13.161 -12.204 -20.660 1.00 94.44 272 MET A C 1
ATOM 2197 O O . MET A 1 272 ? 13.978 -11.629 -19.946 1.00 94.44 272 MET A O 1
ATOM 2201 N N . LEU A 1 273 ? 12.641 -13.390 -20.327 1.00 93.31 273 LEU A N 1
ATOM 2202 C CA . LEU A 1 273 ? 12.995 -14.093 -19.085 1.00 93.31 273 LEU A CA 1
ATOM 2203 C C . LEU A 1 273 ? 14.463 -14.547 -19.040 1.00 93.31 273 LEU A C 1
ATOM 2205 O O . LEU A 1 273 ? 15.003 -14.718 -17.948 1.00 93.31 273 LEU A O 1
ATOM 2209 N N . GLY A 1 274 ? 15.100 -14.733 -20.201 1.00 91.94 274 GLY A N 1
ATOM 2210 C CA . GLY A 1 274 ? 16.524 -15.067 -20.324 1.00 91.94 274 GLY A CA 1
ATOM 2211 C C . GLY A 1 274 ? 17.416 -13.891 -20.733 1.00 91.94 274 GLY A C 1
ATOM 2212 O O . GLY A 1 274 ? 18.638 -14.030 -20.762 1.00 91.94 274 GLY A O 1
ATOM 2213 N N . ALA A 1 275 ? 16.833 -12.737 -21.065 1.00 95.31 275 ALA A N 1
ATOM 2214 C CA . ALA A 1 275 ? 17.563 -11.622 -21.649 1.00 95.31 275 ALA A CA 1
ATOM 2215 C C . ALA A 1 275 ? 18.155 -10.669 -20.602 1.00 95.31 275 ALA A C 1
ATOM 2217 O O . ALA A 1 275 ? 17.522 -10.315 -19.607 1.00 95.31 275 ALA A O 1
ATOM 2218 N N . TYR A 1 276 ? 19.343 -10.139 -20.893 1.00 95.00 276 TYR A N 1
ATOM 2219 C CA . TYR A 1 276 ? 19.846 -8.956 -20.199 1.00 95.00 276 TYR A CA 1
ATOM 2220 C C . TYR A 1 276 ? 19.071 -7.717 -20.646 1.00 95.00 276 TYR A C 1
ATOM 2222 O O . TYR A 1 276 ? 18.899 -7.485 -21.842 1.00 95.00 276 TYR A O 1
ATOM 2230 N N . ILE A 1 277 ? 18.649 -6.876 -19.703 1.00 95.19 277 ILE A N 1
ATOM 2231 C CA . ILE A 1 277 ? 18.049 -5.580 -20.031 1.00 95.19 277 ILE A CA 1
ATOM 2232 C C . ILE A 1 277 ? 19.169 -4.556 -20.199 1.00 95.19 277 ILE A C 1
ATOM 2234 O O . ILE A 1 277 ? 19.923 -4.286 -19.265 1.00 95.19 277 ILE A O 1
ATOM 2238 N N . MET A 1 278 ? 19.263 -3.962 -21.387 1.00 94.31 278 MET A N 1
ATOM 2239 C CA . MET A 1 278 ? 20.262 -2.948 -21.709 1.00 94.31 278 MET A CA 1
ATOM 2240 C C . MET A 1 278 ? 19.601 -1.650 -22.150 1.00 94.31 278 MET A C 1
ATOM 2242 O O . MET A 1 278 ? 18.940 -1.586 -23.182 1.00 94.31 278 MET A O 1
ATOM 2246 N N . LYS A 1 279 ? 19.837 -0.574 -21.402 1.00 95.75 279 LYS A N 1
ATOM 2247 C CA . LYS A 1 279 ? 19.403 0.768 -21.790 1.00 95.75 279 LYS A CA 1
ATOM 2248 C C . LYS A 1 279 ? 20.426 1.398 -22.734 1.00 95.75 279 LYS A C 1
ATOM 2250 O O . LYS A 1 279 ? 21.565 1.637 -22.345 1.00 95.75 279 LYS A O 1
ATOM 2255 N N . MET A 1 280 ? 20.005 1.689 -23.963 1.00 95.44 280 MET A N 1
ATOM 2256 C CA . MET A 1 280 ? 20.794 2.405 -24.964 1.00 95.44 280 MET A CA 1
ATOM 2257 C C . MET A 1 280 ? 20.366 3.867 -24.969 1.00 95.44 280 MET A C 1
ATOM 2259 O O . MET A 1 280 ? 19.249 4.200 -25.362 1.00 95.44 280 MET A O 1
ATOM 2263 N N . PHE A 1 281 ? 21.244 4.744 -24.499 1.00 96.06 281 PHE A N 1
ATOM 2264 C CA . PHE A 1 281 ? 20.968 6.171 -24.414 1.00 96.06 281 PHE A CA 1
ATOM 2265 C C . PHE A 1 281 ? 21.557 6.871 -25.643 1.00 96.06 281 PHE A C 1
ATOM 2267 O O . PHE A 1 281 ? 22.778 6.919 -25.786 1.00 96.06 281 PHE A O 1
ATOM 2274 N N . HIS A 1 282 ? 20.700 7.362 -26.542 1.00 96.81 282 HIS A N 1
ATOM 2275 C CA . HIS A 1 282 ? 21.104 7.872 -27.855 1.00 96.81 282 HIS A CA 1
ATOM 2276 C C . HIS A 1 282 ? 21.403 9.368 -27.878 1.00 96.81 282 HIS A C 1
ATOM 2278 O O . HIS A 1 282 ? 22.416 9.790 -28.435 1.00 96.81 282 HIS A O 1
ATOM 2284 N N . GLY A 1 283 ? 20.544 10.172 -27.260 1.00 93.25 283 GLY A N 1
ATOM 2285 C CA . GLY A 1 283 ? 20.775 11.600 -27.144 1.00 93.25 283 GLY A CA 1
ATOM 2286 C C . GLY A 1 283 ? 19.929 12.245 -26.063 1.00 93.25 283 GLY A C 1
ATOM 2287 O O . GLY A 1 283 ? 18.930 11.685 -25.607 1.00 93.25 283 GLY A O 1
ATOM 2288 N N . MET A 1 284 ? 20.335 13.437 -25.648 1.00 90.75 284 MET A N 1
ATOM 2289 C CA . MET A 1 284 ? 19.615 14.243 -24.664 1.00 90.75 284 MET A CA 1
ATOM 2290 C C . MET A 1 284 ? 19.717 15.724 -24.964 1.00 90.75 284 MET A C 1
ATOM 2292 O O . MET A 1 284 ? 20.692 16.203 -25.554 1.00 90.75 284 MET A O 1
ATOM 2296 N N . GLN A 1 285 ? 18.731 16.445 -24.461 1.00 83.88 285 GLN A N 1
ATOM 2297 C CA . GLN A 1 285 ? 18.859 17.865 -24.233 1.00 83.88 285 GLN A CA 1
ATOM 2298 C C . GLN A 1 285 ? 19.669 18.087 -22.941 1.00 83.88 285 GLN A C 1
ATOM 2300 O O . GLN A 1 285 ? 19.428 17.396 -21.949 1.00 83.88 285 GLN A O 1
ATOM 2305 N N . PRO A 1 286 ? 20.649 19.007 -22.915 1.00 73.94 286 PRO A N 1
ATOM 2306 C CA . PRO A 1 286 ? 21.380 19.330 -21.701 1.00 73.94 286 PRO A CA 1
ATOM 2307 C C . PRO A 1 286 ? 20.450 19.753 -20.567 1.00 73.94 286 PRO A C 1
ATOM 2309 O O . PRO A 1 286 ? 19.536 20.561 -20.746 1.00 73.94 286 PRO A O 1
ATOM 2312 N N . MET A 1 287 ? 20.743 19.236 -19.378 1.00 59.12 287 MET A N 1
ATOM 2313 C CA . MET A 1 287 ? 20.130 19.669 -18.127 1.00 59.12 287 MET A CA 1
ATOM 2314 C C . MET A 1 287 ? 20.382 21.168 -17.910 1.00 59.12 287 MET A C 1
ATOM 2316 O O . MET A 1 287 ? 21.524 21.616 -17.990 1.00 59.12 287 MET A O 1
ATOM 2320 N N . GLY A 1 288 ? 19.329 21.931 -17.606 1.00 54.50 288 GLY A N 1
ATOM 2321 C CA . GLY A 1 288 ? 19.435 23.350 -17.239 1.00 54.50 288 GLY A CA 1
ATOM 2322 C C . GLY A 1 288 ? 18.650 24.333 -18.106 1.00 54.50 288 GLY A C 1
ATOM 2323 O O . GLY A 1 288 ? 18.593 25.503 -17.744 1.00 54.50 288 GLY A O 1
ATOM 2324 N N . MET A 1 289 ? 18.001 23.894 -19.191 1.00 53.62 289 MET A N 1
ATOM 2325 C CA . MET A 1 289 ? 17.063 24.773 -19.899 1.00 53.62 289 MET A CA 1
ATOM 2326 C C . MET A 1 289 ? 15.804 24.982 -19.058 1.00 53.62 289 MET A C 1
ATOM 2328 O O . MET A 1 289 ? 15.093 24.031 -18.712 1.00 53.62 289 MET A O 1
ATOM 2332 N N . MET A 1 290 ? 15.547 26.241 -18.708 1.00 53.91 290 MET A N 1
ATOM 2333 C CA . MET A 1 290 ? 14.355 26.647 -17.966 1.00 53.91 290 MET A CA 1
ATOM 2334 C C . MET A 1 290 ? 13.105 26.276 -18.778 1.00 53.91 290 MET A C 1
ATOM 2336 O O . MET A 1 290 ? 13.128 26.279 -20.007 1.00 53.91 290 MET A O 1
ATOM 2340 N N . ALA A 1 291 ? 11.981 25.9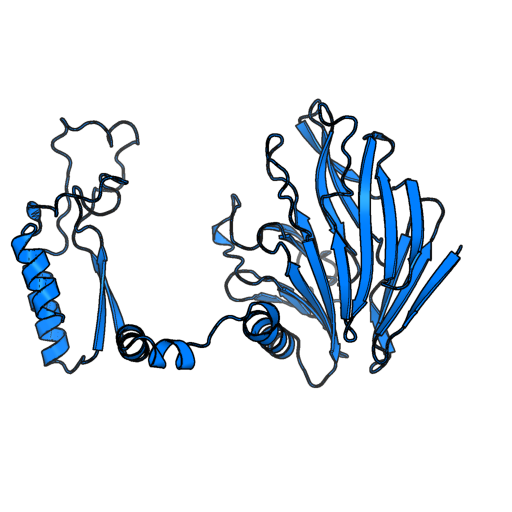80 -18.117 1.00 54.25 291 ALA A N 1
ATOM 2341 C CA . ALA A 1 291 ? 10.744 25.567 -18.799 1.00 54.25 291 ALA A CA 1
ATOM 2342 C C . ALA A 1 291 ? 10.272 26.555 -19.894 1.00 54.25 291 ALA A C 1
ATOM 2344 O O . ALA A 1 291 ? 9.614 26.139 -20.844 1.00 54.25 291 ALA A O 1
ATOM 2345 N N . GLY A 1 292 ? 10.643 27.839 -19.789 1.00 53.19 292 GLY A N 1
ATOM 2346 C CA . GLY A 1 292 ? 10.380 28.859 -20.811 1.00 53.19 292 GLY A CA 1
ATOM 2347 C C . GLY A 1 292 ? 11.206 28.711 -22.096 1.00 53.19 292 GLY A C 1
ATOM 2348 O O . GLY A 1 292 ? 10.720 29.072 -23.160 1.00 53.19 292 GLY A O 1
ATOM 2349 N N . GLU A 1 293 ? 12.405 28.130 -22.023 1.00 54.62 293 GLU A N 1
ATOM 2350 C CA . GLU A 1 293 ? 13.290 27.905 -23.176 1.00 54.62 293 GLU A CA 1
ATOM 2351 C C . GLU A 1 293 ? 12.977 26.581 -23.891 1.00 54.62 293 GLU A C 1
ATOM 2353 O O . GLU A 1 293 ? 13.218 26.451 -25.084 1.00 54.62 293 GLU A O 1
ATOM 2358 N N . LYS A 1 294 ? 12.346 25.615 -23.202 1.00 53.56 294 LYS A N 1
ATOM 2359 C CA . LYS A 1 294 ? 11.897 24.342 -23.807 1.00 53.56 294 LYS A CA 1
ATOM 2360 C C . LYS A 1 294 ? 10.953 24.537 -25.002 1.00 53.56 294 LYS A C 1
ATOM 2362 O O . LYS A 1 294 ? 10.950 23.713 -25.913 1.00 53.56 294 LYS A O 1
ATOM 2367 N N . ASN A 1 295 ? 10.176 25.622 -24.999 1.00 53.31 295 ASN A N 1
ATOM 2368 C CA . ASN A 1 295 ? 9.199 25.948 -26.041 1.00 53.31 295 ASN A CA 1
ATOM 2369 C C . ASN A 1 295 ? 9.734 26.928 -27.102 1.00 53.31 295 ASN A C 1
ATOM 2371 O O . ASN A 1 295 ? 9.031 27.207 -28.075 1.00 53.31 295 ASN A O 1
ATOM 2375 N N . ASP A 1 296 ? 10.956 27.448 -26.940 1.00 56.56 296 ASP A N 1
ATOM 2376 C CA . ASP A 1 296 ? 11.586 28.326 -27.924 1.00 56.56 296 ASP A CA 1
ATOM 2377 C C . ASP A 1 296 ? 12.280 27.500 -29.018 1.00 56.56 296 ASP A C 1
ATOM 2379 O O . ASP A 1 296 ? 13.433 27.087 -28.912 1.00 56.56 296 ASP A O 1
ATOM 2383 N N . LEU A 1 297 ? 11.553 27.271 -30.111 1.00 52.53 297 LEU A N 1
ATOM 2384 C CA . LEU A 1 297 ? 12.042 26.576 -31.307 1.00 52.53 297 LEU A CA 1
ATOM 2385 C C . LEU A 1 297 ? 13.134 27.350 -32.073 1.00 52.53 297 LEU A C 1
ATOM 2387 O O . LEU A 1 297 ? 13.700 26.804 -33.021 1.00 52.53 297 LEU A O 1
ATOM 2391 N N . SER A 1 298 ? 13.393 28.618 -31.728 1.00 53.44 298 SER A N 1
ATOM 2392 C CA . SER A 1 298 ? 14.375 29.468 -32.413 1.00 53.44 298 SER A CA 1
ATOM 2393 C C . SER A 1 298 ? 15.794 29.301 -31.875 1.00 53.44 298 SER A C 1
ATOM 2395 O O . SER A 1 298 ? 16.760 29.657 -32.562 1.00 53.44 298 SER A O 1
ATOM 2397 N N . SER A 1 299 ? 15.942 28.743 -30.669 1.00 51.97 299 SER A N 1
ATOM 2398 C CA . SER A 1 299 ? 17.262 28.542 -30.098 1.00 51.97 299 SER A CA 1
ATOM 2399 C C . SER A 1 299 ? 17.991 27.443 -30.885 1.00 51.97 299 SER A C 1
ATOM 2401 O O . SER A 1 299 ? 17.414 26.432 -31.293 1.00 51.97 299 SER A O 1
ATOM 2403 N N . LYS A 1 300 ? 19.287 27.648 -31.165 1.00 55.06 300 LYS A N 1
ATOM 2404 C CA . LYS A 1 300 ? 20.199 26.592 -31.642 1.00 55.06 300 LYS A CA 1
ATOM 2405 C C . LYS A 1 300 ? 20.458 25.636 -30.477 1.00 55.06 300 LYS A C 1
ATOM 2407 O O . LYS A 1 300 ? 21.563 25.563 -29.950 1.00 55.06 300 LYS A O 1
ATOM 2412 N N . GLU A 1 301 ? 19.384 24.992 -30.048 1.00 59.97 301 GLU A N 1
ATOM 2413 C CA . GLU A 1 301 ? 19.266 24.103 -28.908 1.00 59.97 301 GLU A CA 1
ATOM 2414 C C . GLU A 1 301 ? 20.436 23.115 -28.874 1.00 59.97 301 GLU A C 1
ATOM 2416 O O . GLU A 1 301 ? 20.626 22.362 -29.844 1.00 59.97 301 GLU A O 1
ATOM 2421 N N . PRO A 1 302 ? 21.229 23.088 -27.791 1.00 69.81 302 PRO A N 1
ATOM 2422 C CA . PRO A 1 302 ? 22.291 22.112 -27.671 1.00 69.81 302 PRO A CA 1
ATOM 2423 C C . PRO A 1 302 ? 21.666 20.714 -27.602 1.00 69.81 302 PRO A C 1
ATOM 2425 O O . PRO A 1 302 ? 20.798 20.434 -26.785 1.00 69.81 302 PRO A O 1
ATOM 2428 N N . PHE A 1 303 ? 22.090 19.829 -28.496 1.00 83.19 303 PHE A N 1
ATOM 2429 C CA . PHE A 1 303 ? 21.747 18.412 -28.474 1.00 83.19 303 PHE A CA 1
ATOM 2430 C C . PHE A 1 303 ? 23.024 17.636 -28.237 1.00 83.19 303 PHE A C 1
ATOM 2432 O O . PHE A 1 303 ? 23.995 17.789 -28.981 1.00 83.19 303 PHE A O 1
ATOM 2439 N N . ILE A 1 304 ? 23.016 16.804 -27.205 1.00 88.50 304 ILE A N 1
ATOM 2440 C CA . ILE A 1 304 ? 24.129 15.914 -26.916 1.00 88.50 304 ILE A CA 1
ATOM 2441 C C . ILE A 1 304 ? 23.803 14.582 -27.576 1.00 88.50 304 ILE A C 1
ATOM 2443 O O . ILE A 1 304 ? 22.954 13.836 -27.093 1.00 88.50 304 ILE A O 1
ATOM 2447 N N . SER A 1 305 ? 24.486 14.300 -28.684 1.00 91.81 305 SER A N 1
ATOM 2448 C CA . SER A 1 305 ? 24.517 12.966 -29.283 1.00 91.81 305 SER A CA 1
ATOM 2449 C C . SER A 1 305 ? 25.448 12.085 -28.457 1.00 91.81 305 SER A C 1
ATOM 2451 O O . SER A 1 305 ? 26.638 12.381 -28.366 1.00 91.81 305 SER A O 1
ATOM 2453 N N . THR A 1 306 ? 24.922 11.024 -27.849 1.00 93.81 306 THR A N 1
ATOM 2454 C CA . THR A 1 306 ? 25.705 10.078 -27.038 1.00 93.81 306 THR A CA 1
ATOM 2455 C C . THR A 1 306 ? 25.950 8.757 -27.757 1.00 93.81 306 THR A C 1
ATOM 2457 O O . THR A 1 306 ? 27.010 8.166 -27.576 1.00 93.81 306 THR A O 1
ATOM 2460 N N . LEU A 1 307 ? 24.984 8.286 -28.551 1.00 96.38 307 LEU A N 1
ATOM 2461 C CA . LEU A 1 307 ? 25.067 7.019 -29.276 1.00 96.38 307 LEU A CA 1
ATOM 2462 C C . LEU A 1 307 ? 24.179 7.065 -30.526 1.00 96.38 307 LEU A C 1
ATOM 2464 O O . LEU A 1 307 ? 22.951 7.015 -30.429 1.00 96.38 307 LEU A O 1
ATOM 2468 N N . THR A 1 308 ? 24.783 7.118 -31.709 1.00 97.88 308 THR A N 1
ATOM 2469 C CA . THR A 1 308 ? 24.049 6.982 -32.979 1.00 97.88 308 THR A CA 1
ATOM 2470 C C . THR A 1 308 ? 23.486 5.565 -33.145 1.00 97.88 308 THR A C 1
ATOM 2472 O O . THR A 1 308 ? 23.901 4.623 -32.461 1.00 97.88 308 THR A O 1
ATOM 2475 N N . PHE A 1 309 ? 22.531 5.376 -34.059 1.00 98.44 309 PHE A N 1
ATOM 2476 C CA . PHE A 1 309 ? 21.950 4.047 -34.297 1.00 98.44 309 PHE A CA 1
ATOM 2477 C C . PHE A 1 309 ? 22.970 3.046 -34.867 1.00 98.44 309 PHE A C 1
ATOM 2479 O O . PHE A 1 309 ? 22.950 1.871 -34.497 1.00 98.44 309 PHE A O 1
ATOM 2486 N N . ASP A 1 310 ? 23.912 3.515 -35.688 1.00 97.69 310 ASP A N 1
ATOM 2487 C CA . ASP A 1 310 ? 24.984 2.680 -36.238 1.00 97.69 310 ASP A CA 1
ATOM 2488 C C . ASP A 1 310 ? 26.003 2.267 -35.167 1.00 97.69 310 ASP A C 1
ATOM 2490 O O . ASP A 1 310 ? 26.427 1.109 -35.116 1.00 97.69 310 ASP A O 1
ATOM 2494 N N . GLU A 1 311 ? 26.363 3.180 -34.258 1.00 97.88 311 GLU A N 1
ATOM 2495 C CA . GLU A 1 311 ? 27.222 2.855 -33.114 1.00 97.88 311 GLU A CA 1
ATOM 2496 C C . GLU A 1 311 ? 26.542 1.864 -32.168 1.00 97.88 311 GLU A C 1
ATOM 2498 O O . GLU A 1 311 ? 27.187 0.919 -31.705 1.00 97.88 311 GLU A O 1
ATOM 2503 N N . ALA A 1 312 ? 25.238 2.031 -31.916 1.00 97.69 312 ALA A N 1
ATOM 2504 C CA . ALA A 1 312 ? 24.455 1.077 -31.137 1.00 97.69 312 ALA A CA 1
ATOM 2505 C C . ALA A 1 312 ? 24.520 -0.320 -31.770 1.00 97.69 312 ALA A C 1
ATOM 2507 O O . ALA A 1 312 ? 24.885 -1.282 -31.094 1.00 97.69 312 ALA A O 1
ATOM 2508 N N . ARG A 1 313 ? 24.278 -0.424 -33.083 1.00 97.19 313 ARG A N 1
ATOM 2509 C CA . ARG A 1 313 ? 24.375 -1.690 -33.823 1.00 97.19 313 ARG A CA 1
ATOM 2510 C C . ARG A 1 313 ? 25.767 -2.312 -33.714 1.00 97.19 313 ARG A C 1
ATOM 2512 O O . ARG A 1 313 ? 25.885 -3.491 -33.393 1.00 97.19 313 ARG A O 1
ATOM 2519 N N . SER A 1 314 ? 26.817 -1.527 -33.943 1.00 97.38 314 SER A N 1
ATOM 2520 C CA . SER A 1 314 ? 28.210 -1.983 -33.842 1.00 97.38 314 SER A CA 1
ATOM 2521 C C . SER A 1 314 ? 28.542 -2.513 -32.443 1.00 97.38 314 SER A C 1
ATOM 2523 O O . SER A 1 314 ? 29.191 -3.548 -32.291 1.00 97.38 314 SER A O 1
ATOM 2525 N N . ASN A 1 315 ? 28.058 -1.846 -31.394 1.00 96.19 315 ASN A N 1
ATOM 2526 C CA . ASN A 1 315 ? 28.292 -2.278 -30.020 1.00 96.19 315 ASN A CA 1
ATOM 2527 C C . ASN A 1 315 ? 27.508 -3.547 -29.666 1.00 96.19 315 ASN A C 1
ATOM 2529 O O . ASN A 1 315 ? 28.074 -4.447 -29.047 1.00 96.19 315 ASN A O 1
ATOM 2533 N N . LEU A 1 316 ? 26.261 -3.681 -30.121 1.00 95.69 316 LEU A N 1
ATOM 2534 C CA . LEU A 1 316 ? 25.496 -4.919 -29.950 1.00 95.69 316 LEU A CA 1
ATOM 2535 C C . LEU A 1 316 ? 26.135 -6.098 -30.702 1.00 95.69 316 LEU A C 1
ATOM 2537 O O . LEU A 1 316 ? 26.180 -7.208 -30.176 1.00 95.69 316 LEU A O 1
ATOM 2541 N N . GLN A 1 317 ? 26.706 -5.868 -31.888 1.00 95.94 317 GLN A N 1
ATOM 2542 C CA . GLN A 1 317 ? 27.465 -6.889 -32.620 1.00 95.94 317 GLN A CA 1
ATOM 2543 C C . GLN A 1 317 ? 28.681 -7.381 -31.831 1.00 95.94 317 GLN A C 1
ATOM 2545 O O . GLN A 1 317 ? 28.942 -8.583 -31.804 1.00 95.94 317 GLN A O 1
ATOM 2550 N N . LYS A 1 318 ? 29.403 -6.480 -31.152 1.00 96.75 318 LYS A N 1
ATOM 2551 C CA . LYS A 1 318 ? 30.524 -6.860 -30.277 1.00 96.75 318 LYS A CA 1
ATOM 2552 C C . LYS A 1 318 ? 30.053 -7.714 -29.101 1.00 96.75 318 LYS A C 1
ATOM 2554 O O . LYS A 1 318 ? 30.704 -8.704 -28.789 1.00 96.75 318 LYS A O 1
ATOM 2559 N N . LEU A 1 319 ? 28.922 -7.368 -28.481 1.00 95.62 319 LEU A N 1
ATOM 2560 C CA . LEU A 1 319 ? 28.336 -8.163 -27.395 1.00 95.62 319 LEU A CA 1
ATOM 2561 C C . LEU A 1 319 ? 27.925 -9.556 -27.877 1.00 95.62 319 LEU A C 1
ATOM 2563 O O . LEU A 1 319 ? 28.262 -10.547 -27.233 1.00 95.62 319 LEU A O 1
ATOM 2567 N N . LYS A 1 320 ? 27.287 -9.644 -29.048 1.00 95.19 320 LYS A N 1
ATOM 2568 C CA . LYS A 1 320 ? 26.934 -10.929 -29.657 1.00 95.19 320 LYS A CA 1
ATOM 2569 C C . LYS A 1 320 ? 28.174 -11.769 -29.970 1.00 95.19 320 LYS A C 1
ATOM 2571 O O . LYS A 1 320 ? 28.204 -12.952 -29.655 1.00 95.19 320 LYS A O 1
ATOM 2576 N N . ALA A 1 321 ? 29.220 -11.158 -30.530 1.00 97.12 321 ALA A N 1
ATOM 2577 C CA . ALA A 1 321 ? 30.495 -11.826 -30.799 1.00 97.12 321 ALA A CA 1
ATOM 2578 C C . ALA A 1 321 ? 31.215 -12.286 -29.518 1.00 97.12 321 ALA A C 1
ATOM 2580 O O . ALA A 1 321 ? 31.960 -13.262 -29.551 1.00 97.12 321 ALA A O 1
ATOM 2581 N N . ALA A 1 322 ? 30.974 -11.611 -28.392 1.00 97.12 322 ALA A N 1
ATOM 2582 C CA . ALA A 1 322 ? 31.470 -11.997 -27.074 1.00 97.12 322 ALA A CA 1
ATOM 2583 C C . ALA A 1 322 ? 30.618 -13.084 -26.383 1.00 97.12 322 ALA A C 1
ATOM 2585 O O . ALA A 1 322 ? 30.933 -13.465 -25.258 1.00 97.12 322 ALA A O 1
ATOM 2586 N N . GLY A 1 323 ? 29.562 -13.589 -27.034 1.00 96.06 323 GLY A N 1
ATOM 2587 C CA . GLY A 1 323 ? 28.702 -14.654 -26.508 1.00 96.06 323 GLY A CA 1
ATOM 2588 C C . GLY A 1 323 ? 27.504 -14.169 -25.690 1.00 96.06 323 GLY A C 1
ATOM 2589 O O . GLY A 1 323 ? 26.878 -14.969 -25.001 1.00 96.06 323 GLY A O 1
ATOM 2590 N N . VAL A 1 324 ? 27.160 -12.876 -25.737 1.00 95.19 324 VAL A N 1
ATOM 2591 C CA . VAL A 1 324 ? 25.909 -12.393 -25.136 1.00 95.19 324 VAL A CA 1
ATOM 2592 C C . VAL A 1 324 ? 24.764 -12.676 -26.103 1.00 95.19 324 VAL A C 1
ATOM 2594 O O . VAL A 1 324 ? 24.585 -11.979 -27.103 1.00 95.19 324 VAL A O 1
ATOM 2597 N N . ASP A 1 325 ? 24.008 -13.733 -25.816 1.00 90.69 325 ASP A N 1
ATOM 2598 C CA . ASP A 1 325 ? 23.038 -14.273 -26.766 1.00 90.69 325 ASP A CA 1
ATOM 2599 C C . ASP A 1 325 ? 21.657 -13.625 -26.717 1.00 90.69 325 ASP A C 1
ATOM 2601 O O . ASP A 1 325 ? 21.018 -13.526 -27.769 1.00 90.69 325 ASP A O 1
ATOM 2605 N N . GLN A 1 326 ? 21.213 -13.180 -25.537 1.00 94.75 326 GLN A N 1
ATOM 2606 C CA . GLN A 1 326 ? 19.882 -12.611 -25.325 1.00 94.75 326 GLN A CA 1
ATOM 2607 C C . GLN A 1 326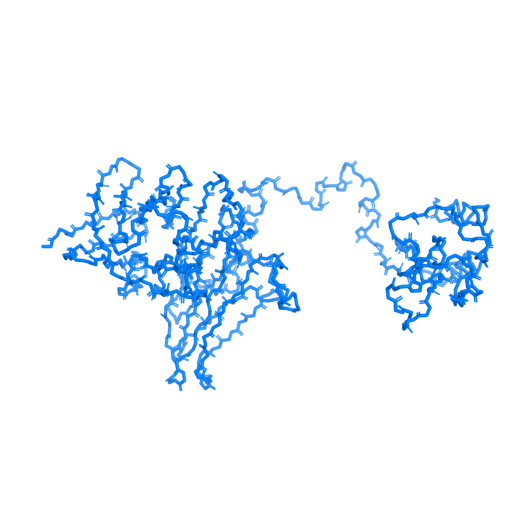 ? 19.960 -11.235 -24.658 1.00 94.75 326 GLN A C 1
ATOM 2609 O O . GLN A 1 326 ? 20.434 -11.103 -23.527 1.00 94.75 326 GLN A O 1
ATOM 2614 N N . ILE A 1 327 ? 19.487 -10.199 -25.357 1.00 95.00 327 ILE A N 1
ATOM 2615 C CA . ILE A 1 327 ? 19.465 -8.817 -24.861 1.00 95.00 327 ILE A CA 1
ATOM 2616 C C . ILE A 1 327 ? 18.133 -8.172 -25.237 1.00 95.00 327 ILE A C 1
ATOM 2618 O O . ILE A 1 327 ? 17.773 -8.116 -26.408 1.00 95.00 327 ILE A O 1
ATOM 2622 N N . LEU A 1 328 ? 17.442 -7.609 -24.248 1.00 95.12 328 LEU A N 1
ATOM 2623 C CA . LEU A 1 328 ? 16.358 -6.661 -24.460 1.00 95.12 328 LEU A CA 1
ATOM 2624 C C . LEU A 1 328 ? 16.934 -5.246 -24.426 1.00 95.12 328 LEU A C 1
ATOM 2626 O O . LEU A 1 328 ? 17.347 -4.754 -23.373 1.00 95.12 328 LEU A O 1
ATOM 2630 N N . THR A 1 329 ? 16.930 -4.565 -25.566 1.00 94.88 329 THR A N 1
ATOM 2631 C CA . THR A 1 329 ? 17.418 -3.188 -25.646 1.00 94.88 329 THR A CA 1
ATOM 2632 C C . THR A 1 329 ? 16.302 -2.169 -25.421 1.00 94.88 329 THR A C 1
ATOM 2634 O O . THR A 1 329 ? 15.281 -2.198 -26.104 1.00 94.88 329 THR A O 1
ATOM 2637 N N . GLN A 1 330 ? 16.520 -1.211 -24.522 1.00 95.56 330 GLN A N 1
ATOM 2638 C CA . GLN A 1 330 ? 15.656 -0.048 -24.315 1.00 95.56 330 GLN A CA 1
ATOM 2639 C C . GLN A 1 330 ? 16.296 1.185 -24.961 1.00 95.56 330 GLN A C 1
ATOM 2641 O O . GLN A 1 330 ? 17.196 1.795 -24.379 1.00 95.56 330 GLN A O 1
ATOM 2646 N N . SER A 1 331 ? 15.840 1.559 -26.157 1.00 95.31 331 SER A N 1
ATOM 2647 C CA . SER A 1 331 ? 16.281 2.786 -26.830 1.00 95.31 331 SER A CA 1
ATOM 2648 C C . SER A 1 331 ? 15.674 4.019 -26.168 1.00 95.31 331 SER A C 1
ATOM 2650 O O . SER A 1 331 ? 14.457 4.199 -26.145 1.00 95.31 331 SER A O 1
ATOM 2652 N N . VAL A 1 332 ? 16.531 4.901 -25.662 1.00 95.25 332 VAL A N 1
ATOM 2653 C CA . VAL A 1 332 ? 16.157 6.128 -24.955 1.00 95.25 332 VAL A CA 1
ATOM 2654 C C . VAL A 1 332 ? 16.747 7.337 -25.667 1.00 95.25 332 VAL A C 1
ATOM 2656 O O . VAL A 1 332 ? 17.903 7.315 -26.081 1.00 95.25 332 VAL A O 1
ATOM 2659 N N . GLY A 1 333 ? 15.947 8.392 -25.824 1.00 94.25 333 GLY A N 1
ATOM 2660 C CA . GLY A 1 333 ? 16.383 9.625 -26.479 1.00 94.25 333 GLY A CA 1
ATOM 2661 C C . GLY A 1 333 ? 16.583 9.508 -27.993 1.00 94.25 333 GLY A C 1
ATOM 2662 O O . GLY A 1 333 ? 17.406 10.221 -28.553 1.00 94.25 333 GLY A O 1
ATOM 2663 N N . TRP A 1 334 ? 15.858 8.600 -28.653 1.00 95.50 334 TRP A N 1
ATOM 2664 C CA . TRP A 1 334 ? 15.830 8.461 -30.120 1.00 95.50 334 TRP A CA 1
ATOM 2665 C C . TRP A 1 334 ? 14.947 9.518 -30.814 1.00 95.50 334 TRP A C 1
ATOM 2667 O O . TRP A 1 334 ? 15.016 9.700 -32.030 1.00 95.50 334 TRP A O 1
ATOM 2677 N N . ASN A 1 335 ? 14.078 10.171 -30.041 1.00 92.38 335 ASN A N 1
ATOM 2678 C CA . ASN A 1 335 ? 13.081 11.160 -30.452 1.00 92.38 335 ASN A CA 1
ATOM 2679 C C . ASN A 1 335 ? 13.699 12.565 -30.616 1.00 92.38 335 ASN A C 1
ATOM 2681 O O . ASN A 1 335 ? 14.842 12.781 -30.201 1.00 92.38 335 ASN A O 1
ATOM 2685 N N . PRO A 1 336 ? 12.963 13.555 -31.159 1.00 88.12 336 PRO A N 1
ATOM 2686 C CA . PRO A 1 336 ? 13.507 14.883 -31.399 1.00 88.12 336 PRO A CA 1
ATOM 2687 C C . PRO A 1 336 ? 13.984 15.541 -30.108 1.00 88.12 336 PRO A C 1
ATOM 2689 O O . PRO A 1 336 ? 13.258 15.561 -29.108 1.00 88.12 336 PRO A O 1
ATOM 2692 N N . ARG A 1 337 ? 15.197 16.102 -30.154 1.00 84.12 337 ARG A N 1
ATOM 2693 C CA . ARG A 1 337 ? 15.902 16.686 -28.994 1.00 84.12 337 ARG A CA 1
ATOM 2694 C C . ARG A 1 337 ? 16.260 15.669 -27.896 1.00 84.12 337 ARG A C 1
ATOM 2696 O O . ARG A 1 337 ? 16.793 16.061 -26.868 1.00 84.12 337 ARG A O 1
ATOM 2703 N N . GLY A 1 338 ? 16.075 14.372 -28.142 1.00 89.31 338 GLY A N 1
ATOM 2704 C CA . GLY A 1 338 ? 16.492 13.296 -27.250 1.00 89.31 338 GLY A CA 1
ATOM 2705 C C . GLY A 1 338 ? 15.688 13.206 -25.950 1.00 89.31 338 GLY A C 1
ATOM 2706 O O . GLY A 1 338 ? 14.535 13.637 -25.866 1.00 89.31 338 GLY A O 1
ATOM 2707 N N . HIS A 1 339 ? 16.300 12.596 -24.933 1.00 89.69 339 HIS A N 1
ATOM 2708 C CA . HIS A 1 339 ? 15.769 12.527 -23.571 1.00 89.69 339 HIS A CA 1
ATOM 2709 C C . HIS A 1 339 ? 15.560 13.935 -22.996 1.00 89.69 339 HIS A C 1
ATOM 2711 O O . HIS A 1 339 ? 16.391 14.815 -23.219 1.00 89.69 339 HIS A O 1
ATOM 2717 N N . ASP A 1 340 ? 14.445 14.137 -22.286 1.00 83.50 340 ASP A N 1
ATOM 2718 C CA . ASP A 1 340 ? 13.959 15.436 -21.779 1.00 83.50 340 ASP A CA 1
ATOM 2719 C C . ASP A 1 340 ? 13.753 16.534 -22.842 1.00 83.50 340 ASP A C 1
ATOM 2721 O O . ASP A 1 340 ? 13.573 17.703 -22.494 1.00 83.50 340 ASP A O 1
ATOM 2725 N N . GLY A 1 341 ? 13.744 16.145 -24.124 1.00 81.38 341 GLY A N 1
ATOM 2726 C CA . GLY A 1 341 ? 13.500 17.005 -25.276 1.00 81.38 341 GLY A CA 1
ATOM 2727 C C . GLY A 1 341 ? 12.025 17.362 -25.474 1.00 81.38 341 GLY A C 1
ATOM 2728 O O . GLY A 1 341 ? 11.332 17.793 -24.556 1.00 81.38 341 GLY A O 1
ATOM 2729 N N . MET A 1 342 ? 11.509 17.166 -26.692 1.00 80.56 342 MET A N 1
ATOM 2730 C CA . MET A 1 342 ? 10.163 17.623 -27.084 1.00 80.56 342 MET A CA 1
ATOM 2731 C C . MET A 1 342 ? 8.998 16.762 -26.557 1.00 80.56 342 MET A C 1
ATOM 2733 O O . MET A 1 342 ? 8.041 16.520 -27.283 1.00 80.56 342 MET A O 1
ATOM 2737 N N . TRP A 1 343 ? 9.028 16.272 -25.319 1.00 80.56 343 TRP A N 1
ATOM 2738 C CA . TRP A 1 343 ? 7.897 15.512 -24.770 1.00 80.56 343 TRP A CA 1
ATOM 2739 C C . TRP A 1 343 ? 6.626 16.384 -24.658 1.00 80.56 343 TRP A C 1
ATOM 2741 O O . TRP A 1 343 ? 6.734 17.519 -24.195 1.00 80.56 343 TRP A O 1
ATOM 2751 N N . PRO A 1 344 ? 5.417 15.902 -25.029 1.00 86.56 344 PRO A N 1
ATOM 2752 C CA . PRO A 1 344 ? 5.047 14.534 -25.426 1.00 86.56 344 PRO A CA 1
ATOM 2753 C C . PRO A 1 344 ? 5.190 14.201 -26.926 1.00 86.56 344 PRO A C 1
ATOM 2755 O O . PRO A 1 344 ? 4.840 13.094 -27.340 1.00 86.56 344 PRO A O 1
ATOM 2758 N N . SER A 1 345 ? 5.715 15.108 -27.752 1.00 86.25 345 SER A N 1
ATOM 2759 C CA . SER A 1 345 ? 5.960 14.890 -29.186 1.00 86.25 345 SER A CA 1
ATOM 2760 C C . SER A 1 345 ? 7.145 13.943 -29.422 1.00 86.25 345 SER A C 1
ATOM 2762 O O . SER A 1 345 ? 8.312 14.324 -29.347 1.00 86.25 345 SER A O 1
ATOM 2764 N N . ARG A 1 346 ? 6.847 12.674 -29.728 1.00 86.56 346 ARG A N 1
ATOM 2765 C CA . ARG A 1 346 ? 7.867 11.619 -29.896 1.00 86.56 346 ARG A CA 1
ATOM 2766 C C . ARG A 1 346 ? 8.476 11.513 -31.296 1.00 86.56 346 ARG A C 1
ATOM 2768 O O . ARG A 1 346 ? 9.527 10.903 -31.435 1.00 86.56 346 ARG A O 1
ATOM 2775 N N . PHE A 1 347 ? 7.834 12.068 -32.318 1.00 93.12 347 PHE A N 1
ATOM 2776 C CA . PHE A 1 347 ? 8.271 11.971 -33.715 1.00 93.12 347 PHE A CA 1
ATOM 2777 C C . PHE A 1 347 ? 8.629 13.348 -34.283 1.00 93.12 347 PHE A C 1
ATOM 2779 O O . PHE A 1 347 ? 8.088 14.348 -33.803 1.00 93.12 347 PHE A O 1
ATOM 2786 N N . PRO A 1 348 ? 9.501 13.421 -35.310 1.00 93.25 348 PRO A N 1
ATOM 2787 C CA . PRO A 1 348 ? 10.133 12.314 -36.062 1.00 93.25 348 PRO A CA 1
ATOM 2788 C C . PRO A 1 348 ? 11.287 11.608 -35.322 1.00 93.25 348 PRO A C 1
ATOM 2790 O O . PRO A 1 348 ? 11.673 12.021 -34.238 1.00 93.25 348 PRO A O 1
ATOM 2793 N N . ILE A 1 349 ? 11.870 10.551 -35.902 1.00 95.81 349 ILE A N 1
ATOM 2794 C CA . ILE A 1 349 ? 13.154 10.012 -35.411 1.00 95.81 349 ILE A CA 1
ATOM 2795 C C . ILE A 1 349 ? 14.240 11.080 -35.585 1.00 95.81 349 ILE A C 1
ATOM 2797 O O . ILE A 1 349 ? 14.318 11.703 -36.643 1.00 95.81 349 ILE A O 1
ATOM 2801 N N . GLU A 1 350 ? 15.081 11.281 -34.571 1.00 93.88 350 GLU A N 1
ATOM 2802 C CA . GLU A 1 350 ? 16.097 12.335 -34.552 1.00 93.88 350 GLU A CA 1
ATOM 2803 C C . GLU A 1 350 ? 17.120 12.177 -35.699 1.00 93.88 350 GLU A C 1
ATOM 2805 O O . GLU A 1 350 ? 17.916 11.228 -35.699 1.00 93.88 350 GLU A O 1
ATOM 2810 N N . PRO A 1 351 ? 17.153 13.109 -36.675 1.00 94.12 351 PRO A N 1
ATOM 2811 C CA . PRO A 1 351 ? 18.048 13.004 -37.827 1.00 94.12 351 PRO A CA 1
ATOM 2812 C C . PRO A 1 351 ? 19.530 12.980 -37.443 1.00 94.12 351 PRO A C 1
ATOM 2814 O O . PRO A 1 351 ? 20.321 12.308 -38.101 1.00 94.12 351 PRO A O 1
ATOM 2817 N N . ARG A 1 352 ? 19.909 13.664 -36.352 1.00 93.38 352 ARG A N 1
ATOM 2818 C CA . ARG A 1 352 ? 21.301 13.724 -35.867 1.00 93.38 352 ARG A CA 1
ATOM 2819 C C . ARG A 1 352 ? 21.845 12.373 -35.395 1.00 93.38 352 ARG A C 1
ATOM 2821 O O . ARG A 1 352 ? 23.056 12.202 -35.361 1.00 93.38 352 ARG A O 1
ATOM 2828 N N . LEU A 1 353 ? 20.972 11.418 -35.068 1.00 96.50 353 LEU A N 1
ATOM 2829 C CA . LEU A 1 353 ? 21.346 10.063 -34.645 1.00 96.50 353 LEU A CA 1
ATOM 2830 C C . LEU A 1 353 ? 21.440 9.059 -35.808 1.00 96.50 353 LEU A C 1
ATOM 2832 O O . LEU A 1 353 ? 21.755 7.891 -35.578 1.00 96.50 353 LEU A O 1
ATOM 2836 N N . GLY A 1 354 ? 21.158 9.501 -37.040 1.00 96.38 354 GLY A N 1
ATOM 2837 C CA . GLY A 1 354 ? 21.058 8.664 -38.244 1.00 96.38 354 GLY A CA 1
ATOM 2838 C C . GLY A 1 354 ? 19.642 8.600 -38.835 1.00 96.38 354 GLY A C 1
ATOM 2839 O O . GLY A 1 354 ? 19.450 8.072 -39.931 1.00 96.38 354 GLY A O 1
ATOM 2840 N N . GLY A 1 355 ? 18.651 9.171 -38.139 1.00 96.56 355 GLY A N 1
ATOM 2841 C CA . GLY A 1 355 ? 17.269 9.259 -38.601 1.00 96.56 355 GLY A CA 1
ATOM 2842 C C . GLY A 1 355 ? 16.544 7.914 -38.695 1.00 96.56 355 GLY A C 1
ATOM 2843 O O . GLY A 1 355 ? 17.023 6.870 -38.252 1.00 96.56 355 GLY A O 1
ATOM 2844 N N . GLU A 1 356 ? 15.348 7.953 -39.279 1.00 97.75 356 GLU A N 1
ATOM 2845 C CA . GLU A 1 356 ? 14.419 6.818 -39.317 1.00 97.75 356 GLU A CA 1
ATOM 2846 C C . GLU A 1 356 ? 15.006 5.580 -39.996 1.00 97.75 356 GLU A C 1
ATOM 2848 O O . GLU A 1 356 ? 14.873 4.474 -39.481 1.00 97.75 356 GLU A O 1
ATOM 2853 N N . LYS A 1 357 ? 15.727 5.765 -41.108 1.00 97.94 357 LYS A N 1
ATOM 2854 C CA . LYS A 1 357 ? 16.341 4.655 -41.842 1.00 97.94 357 LYS A CA 1
ATOM 2855 C C . LYS A 1 357 ? 17.296 3.849 -40.955 1.00 97.94 357 LYS A C 1
ATOM 2857 O O . LYS A 1 357 ? 17.133 2.635 -40.852 1.00 97.94 357 LYS A O 1
ATOM 2862 N N . ALA A 1 358 ? 18.254 4.512 -40.306 1.00 97.69 358 ALA A N 1
ATOM 2863 C CA . ALA A 1 358 ? 19.241 3.840 -39.463 1.00 97.69 358 ALA A CA 1
ATOM 2864 C C . ALA A 1 358 ? 18.589 3.206 -38.223 1.00 97.69 358 ALA A C 1
ATOM 2866 O O . ALA A 1 358 ? 18.956 2.103 -37.821 1.00 97.69 358 ALA A O 1
ATOM 2867 N N . PHE A 1 359 ? 17.560 3.845 -37.657 1.00 97.81 359 PHE A N 1
ATOM 2868 C CA . PHE A 1 359 ? 16.819 3.267 -36.538 1.00 97.81 359 PHE A CA 1
ATOM 2869 C C . PHE A 1 359 ? 16.065 1.991 -36.935 1.00 97.81 359 PHE A C 1
ATOM 2871 O O . PHE A 1 359 ? 16.146 0.977 -36.242 1.00 97.81 359 PHE A O 1
ATOM 2878 N N . CYS A 1 360 ? 15.393 1.995 -38.090 1.00 97.31 360 CYS A N 1
ATOM 2879 C CA . CYS A 1 360 ? 14.754 0.799 -38.628 1.00 97.31 360 CYS A CA 1
ATOM 2880 C C . CYS A 1 360 ? 15.767 -0.310 -38.937 1.00 97.31 360 CYS A C 1
ATOM 2882 O O . CYS A 1 360 ? 15.460 -1.480 -38.727 1.00 97.31 360 CYS A O 1
ATOM 2884 N N . GLU A 1 361 ? 16.957 0.023 -39.440 1.00 97.75 361 GLU A N 1
ATOM 2885 C CA . GLU A 1 361 ? 18.025 -0.953 -39.691 1.00 97.75 361 GLU A CA 1
ATOM 2886 C C . GLU A 1 361 ? 18.571 -1.568 -38.396 1.00 97.75 361 GLU A C 1
ATOM 2888 O O . GLU A 1 361 ? 18.814 -2.773 -38.358 1.00 97.75 361 GLU A O 1
ATOM 2893 N N . LEU A 1 362 ? 18.702 -0.777 -37.327 1.00 97.06 362 LEU A N 1
ATOM 2894 C CA . LEU A 1 362 ? 19.053 -1.269 -35.995 1.00 97.06 362 LEU A CA 1
ATOM 2895 C C . LEU A 1 362 ? 17.999 -2.252 -35.465 1.00 97.06 362 LEU A C 1
ATOM 2897 O O . LEU A 1 362 ? 18.355 -3.357 -35.062 1.00 97.06 362 LEU A O 1
ATOM 2901 N N . ILE A 1 363 ? 16.712 -1.886 -35.518 1.00 96.56 363 ILE A N 1
ATOM 2902 C CA . ILE A 1 363 ? 15.606 -2.752 -35.070 1.00 96.56 363 ILE A CA 1
ATOM 2903 C C . ILE A 1 363 ? 15.572 -4.051 -35.883 1.00 96.56 363 ILE A C 1
ATOM 2905 O O . ILE A 1 363 ? 15.491 -5.133 -35.315 1.00 96.56 363 ILE A O 1
ATOM 2909 N N . LYS A 1 364 ? 15.684 -3.956 -37.214 1.00 96.62 364 LYS A N 1
ATOM 2910 C CA . LYS A 1 364 ? 15.708 -5.124 -38.108 1.00 96.62 364 LYS A CA 1
ATOM 2911 C C . LYS A 1 364 ? 16.907 -6.038 -37.890 1.00 96.62 364 LYS A C 1
ATOM 2913 O O . LYS A 1 364 ? 16.831 -7.190 -38.276 1.00 96.62 364 LYS A O 1
ATOM 2918 N N . TRP A 1 365 ? 18.024 -5.519 -37.387 1.00 94.56 365 TRP A N 1
ATOM 2919 C CA . TRP A 1 365 ? 19.191 -6.337 -37.068 1.00 94.56 365 TRP A CA 1
ATOM 2920 C C . TRP A 1 365 ? 19.048 -7.037 -35.708 1.00 94.56 365 TRP A C 1
ATOM 2922 O O . TRP A 1 365 ? 19.624 -8.105 -35.526 1.00 94.56 365 TRP A O 1
ATOM 2932 N N . GLY A 1 366 ? 18.334 -6.421 -34.759 1.00 90.00 366 GLY A N 1
ATOM 2933 C CA . GLY A 1 366 ? 18.103 -6.983 -33.426 1.00 90.00 366 GLY A CA 1
ATOM 2934 C C . GLY A 1 366 ? 17.015 -8.062 -33.366 1.00 90.00 366 GLY A C 1
ATOM 2935 O O . GLY A 1 366 ? 17.057 -8.885 -32.455 1.00 90.00 366 GLY A O 1
ATOM 2936 N N . ASN A 1 367 ? 16.079 -8.054 -34.322 1.00 85.44 367 ASN A N 1
ATOM 2937 C CA . ASN A 1 367 ? 15.077 -9.106 -34.548 1.00 85.44 367 ASN A CA 1
ATOM 2938 C C . ASN A 1 367 ? 15.608 -10.154 -35.527 1.00 85.44 367 ASN A C 1
ATOM 2940 O O . ASN A 1 367 ? 15.282 -11.346 -35.335 1.00 85.44 367 ASN A O 1
#

Sequence (367 aa):
MNDIKLNSEHLQLEIQKGESDIQVSLKDQRTQQTWGPSPLALAKVYDKMERRIRTVCEFEIITFEENALGIHVSLRLSDYDIVFSLYLIIENNELVVEMPYVELYELKDNFYRLFSVHSLPELTRVSAQGSVFIPMYSGVLFSPADKPLVKDDFMIYGEQSRWELLPTLPVCAVEDGAGGLMILASQGATETACHVETDGEGSGSASFAFNLRQYWPDPLFWGTRQFRYIPFAQPDDIVHFTAKRLRRHVMDDLGKPTLNQRREESPEVDYMLGAYIMKMFHGMQPMGMMAGEKNDLSSKEPFISTLTFDEARSNLQKLKAAGVDQILTQSVGWNPRGHDGMWPSRFPIEPRLGGEKAFCELIKWGN

Mean predicted aligned error: 6.13 Å